Protein AF-A0A6A6K9H1-F1 (afdb_monomer_lite)

InterPro domains:
  IPR009637 Transmembrane protein GPR107/GPR108-like [PTHR21229] (1-229)
  IPR053937 GOST, seven transmembrane domain [PF06814] (37-229)

Secondary structure (DSSP, 8-state):
-PPP------GGGTT----------BTTBSS-TTTHHHHHHHHHHHHTHHHHHHHHHHHHTGGG--HHHHHHHHHHHHHHHHHHHHHHHHHHHHHHSS--HHHHHHHHHHHHHHHHHHHHHHHHHHTTBTTTBS--TTHHHHHHHHHHHHHHHHHHHHHHHHHSTTS---HHHHHHHHHHHHHHHHHHHHHHHHHHHHHHHHHHHTT-HHHHHHHHHHHHHHHHHHHHHHHTT-

Radius of gyration: 23.28 Å; chains: 1; bounding box: 59×44×71 Å

Organism: Hevea brasiliensis (NCBI:txid3981)

Structure (mmCIF, N/CA/C/O backbone):
data_AF-A0A6A6K9H1-F1
#
_entry.id   AF-A0A6A6K9H1-F1
#
loop_
_atom_site.group_PDB
_atom_site.id
_atom_site.type_symbol
_atom_site.label_atom_id
_atom_site.label_alt_id
_atom_site.label_comp_id
_atom_site.label_asym_id
_atom_site.label_entity_id
_atom_site.label_seq_id
_atom_site.pdbx_PDB_ins_code
_atom_site.Cartn_x
_atom_site.Cartn_y
_atom_site.Cartn_z
_atom_site.occupancy
_atom_site.B_iso_or_equiv
_atom_site.auth_seq_id
_atom_site.auth_comp_id
_atom_site.auth_asym_id
_atom_site.auth_atom_id
_atom_site.pdbx_PDB_model_num
ATOM 1 N N . MET A 1 1 ? 20.620 7.030 -13.655 1.00 52.44 1 MET A N 1
ATOM 2 C CA . MET A 1 1 ? 20.440 7.652 -14.977 1.00 52.44 1 MET A CA 1
ATOM 3 C C . MET A 1 1 ? 21.824 7.844 -15.543 1.00 52.44 1 MET A C 1
ATOM 5 O O . MET A 1 1 ? 22.671 8.362 -14.828 1.00 52.44 1 MET A O 1
ATOM 9 N N . TYR A 1 2 ? 22.070 7.326 -16.740 1.00 61.59 2 TYR A N 1
ATOM 10 C CA . TYR A 1 2 ? 23.285 7.635 -17.483 1.00 61.59 2 TYR A CA 1
ATOM 11 C C . TYR A 1 2 ? 22.935 8.828 -18.364 1.00 61.59 2 TYR A C 1
ATOM 13 O O . TYR A 1 2 ? 21.973 8.747 -19.123 1.00 61.59 2 TYR A O 1
ATOM 21 N N . ASN A 1 3 ? 23.650 9.937 -18.207 1.00 71.38 3 ASN A N 1
ATOM 22 C CA . ASN A 1 3 ? 23.475 11.091 -19.077 1.00 71.38 3 ASN A CA 1
ATOM 23 C C . ASN A 1 3 ? 24.472 10.946 -20.222 1.00 71.38 3 ASN A C 1
ATOM 25 O O . ASN A 1 3 ? 25.674 10.832 -19.985 1.00 71.38 3 ASN A O 1
ATOM 29 N N . LEU A 1 4 ? 23.961 10.903 -21.447 1.00 72.31 4 LEU A N 1
ATOM 30 C CA . LEU A 1 4 ? 24.773 10.875 -22.652 1.00 72.31 4 LEU A CA 1
ATOM 31 C C . LEU A 1 4 ? 24.813 12.296 -23.210 1.00 72.31 4 LEU A C 1
ATOM 33 O O . LEU A 1 4 ? 23.775 12.844 -23.573 1.00 72.31 4 LEU A O 1
ATOM 37 N N . TYR A 1 5 ? 26.002 12.886 -23.256 1.00 79.94 5 TYR A N 1
ATOM 38 C CA . TYR A 1 5 ? 26.218 14.187 -23.877 1.00 79.94 5 TYR A CA 1
ATOM 39 C C . TYR A 1 5 ? 26.947 13.976 -25.198 1.00 79.94 5 TYR A C 1
ATOM 41 O O . TYR A 1 5 ? 28.029 13.389 -25.220 1.00 79.94 5 TYR A O 1
ATOM 49 N N . PHE A 1 6 ? 26.355 14.454 -26.288 1.00 77.19 6 PHE A N 1
ATOM 50 C CA . PHE A 1 6 ? 27.033 14.555 -27.574 1.00 77.19 6 PHE A CA 1
ATOM 51 C C . PHE A 1 6 ? 27.651 15.944 -27.677 1.00 77.19 6 PHE A C 1
ATOM 53 O O . PHE A 1 6 ? 26.941 16.946 -27.648 1.00 77.19 6 PHE A O 1
ATOM 60 N N . ILE A 1 7 ? 28.977 15.997 -27.755 1.00 83.75 7 ILE A N 1
ATOM 61 C CA . ILE A 1 7 ? 29.738 17.237 -27.901 1.00 83.75 7 ILE A CA 1
ATOM 62 C C . ILE A 1 7 ? 30.469 17.141 -29.239 1.00 83.75 7 ILE A C 1
ATOM 64 O O . ILE A 1 7 ? 31.273 16.230 -29.430 1.00 83.75 7 ILE A O 1
ATOM 68 N N . HIS A 1 8 ? 30.174 18.054 -30.164 1.00 82.38 8 HIS A N 1
ATOM 69 C CA . HIS A 1 8 ? 30.880 18.189 -31.438 1.00 82.38 8 HIS A CA 1
ATOM 70 C C . HIS A 1 8 ? 31.471 19.596 -31.562 1.00 82.38 8 HIS A C 1
ATOM 72 O O . HIS A 1 8 ? 30.909 20.559 -31.047 1.00 82.38 8 HIS A O 1
ATOM 78 N N . CYS A 1 9 ? 32.610 19.704 -32.247 1.00 85.12 9 CYS A N 1
ATOM 79 C CA . CYS A 1 9 ? 33.316 20.974 -32.449 1.00 85.12 9 CYS A CA 1
ATOM 80 C C . CYS A 1 9 ? 33.200 21.514 -33.885 1.00 85.12 9 CYS A C 1
ATOM 82 O O . CYS A 1 9 ? 33.679 22.612 -34.150 1.00 85.12 9 CYS A O 1
ATOM 84 N N . ASP A 1 10 ? 32.605 20.757 -34.813 1.00 87.88 10 ASP A N 1
ATOM 85 C CA . ASP A 1 10 ? 32.462 21.159 -36.216 1.00 87.88 10 ASP A CA 1
ATOM 86 C C . ASP A 1 10 ? 31.123 21.893 -36.430 1.00 87.88 10 ASP A C 1
ATOM 88 O O . ASP A 1 10 ? 30.070 21.298 -36.162 1.00 87.88 10 ASP A O 1
ATOM 92 N N . PRO A 1 11 ? 31.135 23.162 -36.886 1.00 84.56 11 PRO A N 1
ATOM 93 C CA . PRO A 1 11 ? 29.919 23.923 -37.167 1.00 84.56 11 PRO A CA 1
ATOM 94 C C . PRO A 1 11 ? 29.116 23.368 -38.354 1.00 84.56 11 PRO A C 1
ATOM 96 O O . PRO A 1 11 ? 27.921 23.620 -38.440 1.00 84.56 11 PRO A O 1
ATOM 99 N N . ASN A 1 12 ? 29.714 22.562 -39.238 1.00 85.88 12 ASN A N 1
ATOM 100 C CA . ASN A 1 12 ? 28.993 21.945 -40.360 1.00 85.88 12 ASN A CA 1
ATOM 101 C C . ASN A 1 12 ? 28.057 20.800 -39.930 1.00 85.88 12 ASN A C 1
ATOM 103 O O . ASN A 1 12 ? 27.289 20.292 -40.744 1.00 85.88 12 ASN A O 1
ATOM 107 N N . LEU A 1 13 ? 28.132 20.373 -38.665 1.00 82.88 13 LEU A N 1
ATOM 108 C CA . LEU A 1 13 ? 27.307 19.308 -38.085 1.00 82.88 13 LEU A CA 1
ATOM 109 C C . LEU A 1 13 ? 26.090 19.853 -37.315 1.00 82.88 13 LEU A C 1
ATOM 111 O O . LEU A 1 13 ? 25.420 19.097 -36.607 1.00 82.88 13 LEU A O 1
ATOM 115 N N . GLU A 1 14 ? 25.797 21.151 -37.426 1.00 78.19 14 GLU A N 1
ATOM 116 C CA . GLU A 1 14 ? 24.621 21.761 -36.808 1.00 78.19 14 GLU A CA 1
ATOM 117 C C . GLU A 1 14 ? 23.332 21.125 -37.366 1.00 78.19 14 GLU A C 1
ATOM 119 O O . GLU A 1 14 ? 23.055 21.173 -38.563 1.00 78.19 14 GLU A O 1
ATOM 124 N N . GLY A 1 15 ? 22.556 20.473 -36.493 1.00 79.88 15 GLY A N 1
ATOM 125 C CA . GLY A 1 15 ? 21.341 19.741 -36.876 1.00 79.88 15 GLY A CA 1
ATOM 126 C C . GLY A 1 15 ? 21.546 18.265 -37.249 1.00 79.88 15 GLY A C 1
ATOM 127 O O . GLY A 1 15 ? 20.610 17.640 -37.748 1.00 79.88 15 GLY A O 1
ATOM 128 N N . LEU A 1 16 ? 22.727 17.682 -37.000 1.00 83.12 16 LEU A N 1
ATOM 129 C CA . LEU A 1 16 ? 22.970 16.252 -37.216 1.00 83.12 16 LEU A CA 1
ATOM 130 C C . LEU A 1 16 ? 22.047 15.383 -36.341 1.00 83.12 16 LEU A C 1
ATOM 132 O O . LEU A 1 16 ? 22.077 15.453 -35.111 1.00 83.12 16 LEU A O 1
ATOM 136 N N . ILE A 1 17 ? 21.280 14.501 -36.982 1.00 82.19 17 ILE A N 1
ATOM 137 C CA . ILE A 1 17 ? 20.464 13.488 -36.305 1.00 82.19 17 ILE A CA 1
ATOM 138 C C . ILE A 1 17 ? 21.311 12.225 -36.142 1.00 82.19 17 ILE A C 1
ATOM 140 O O . ILE A 1 17 ? 21.702 11.596 -37.123 1.00 82.19 17 ILE A O 1
ATOM 144 N N . ILE A 1 18 ? 21.601 11.857 -34.894 1.00 78.75 18 ILE A N 1
ATOM 145 C CA . ILE A 1 18 ? 22.330 10.631 -34.560 1.00 78.75 18 ILE A CA 1
ATOM 146 C C . ILE A 1 18 ? 21.322 9.600 -34.056 1.00 78.75 18 ILE A C 1
ATOM 148 O O . ILE A 1 18 ? 20.767 9.746 -32.968 1.00 78.75 18 ILE A O 1
ATOM 152 N N . GLU A 1 19 ? 21.124 8.532 -34.824 1.00 83.81 19 GLU A N 1
ATOM 153 C CA . GLU A 1 19 ? 20.350 7.369 -34.395 1.00 83.81 19 GLU A CA 1
ATOM 154 C C . GLU A 1 19 ? 21.293 6.245 -33.962 1.00 83.81 19 GLU A C 1
ATOM 156 O O . GLU A 1 19 ? 22.179 5.816 -34.702 1.00 83.81 19 GLU A O 1
ATOM 161 N N . GLY A 1 20 ? 21.121 5.755 -32.737 1.00 82.31 20 GLY A N 1
ATOM 162 C CA . GLY A 1 20 ? 21.953 4.687 -32.201 1.00 82.31 20 GLY A CA 1
ATOM 163 C C . GLY A 1 20 ? 21.406 4.119 -30.899 1.00 82.31 20 GLY A C 1
ATOM 164 O O . GLY A 1 20 ? 20.566 4.722 -30.234 1.00 82.31 20 GLY A O 1
ATOM 165 N N . LYS A 1 21 ? 21.895 2.935 -30.519 1.00 81.38 21 LYS A N 1
ATOM 166 C CA . LYS A 1 21 ? 21.522 2.256 -29.272 1.00 81.38 21 LYS A CA 1
ATOM 167 C C . LYS A 1 21 ? 22.713 2.228 -28.321 1.00 81.38 21 LYS A C 1
ATOM 169 O O . LYS A 1 21 ? 23.747 1.654 -28.648 1.00 81.38 21 LYS A O 1
ATOM 174 N N . THR A 1 22 ? 22.550 2.786 -27.124 1.00 78.69 22 THR A N 1
ATOM 175 C CA . THR A 1 22 ? 23.539 2.656 -26.043 1.00 78.69 22 THR A CA 1
ATOM 176 C C . THR A 1 22 ? 23.116 1.555 -25.072 1.00 78.69 22 THR A C 1
ATOM 178 O O . THR A 1 22 ? 21.938 1.421 -24.740 1.00 78.69 22 THR A O 1
ATOM 181 N N . ILE A 1 23 ? 24.068 0.721 -24.644 1.00 79.50 23 ILE A N 1
ATOM 182 C CA . ILE A 1 23 ? 23.838 -0.359 -23.676 1.00 79.50 23 ILE A CA 1
ATOM 183 C C . ILE A 1 23 ? 24.825 -0.167 -22.530 1.00 79.50 23 ILE A C 1
ATOM 185 O O . ILE A 1 23 ? 26.035 -0.177 -22.738 1.00 79.50 23 ILE A O 1
ATOM 189 N N . TRP A 1 24 ? 24.298 -0.012 -21.318 1.00 75.44 24 TRP A N 1
ATOM 190 C CA . TRP A 1 24 ? 25.084 0.212 -20.110 1.00 75.44 24 TRP A CA 1
ATOM 191 C C . TRP A 1 24 ? 25.029 -1.039 -19.239 1.00 75.44 24 TRP A C 1
ATOM 193 O O . TRP A 1 24 ? 23.944 -1.519 -18.910 1.00 75.44 24 TRP A O 1
ATOM 203 N N . LYS A 1 25 ? 26.193 -1.580 -18.874 1.00 81.25 25 LYS A N 1
ATOM 204 C CA . LYS A 1 25 ? 26.306 -2.767 -18.021 1.00 81.25 25 LYS A CA 1
ATOM 205 C C . LYS A 1 25 ? 27.283 -2.487 -16.888 1.00 81.25 25 LYS A C 1
ATOM 207 O O . LYS A 1 25 ? 28.433 -2.134 -17.133 1.00 81.25 25 LYS A O 1
ATOM 212 N N . ASN A 1 26 ? 26.820 -2.649 -15.655 1.00 80.44 26 ASN A N 1
ATOM 213 C CA . ASN A 1 26 ? 27.650 -2.556 -14.462 1.00 80.44 26 ASN A CA 1
ATOM 214 C C . ASN A 1 26 ? 28.336 -3.917 -14.201 1.00 80.44 26 ASN A C 1
ATOM 216 O O . ASN A 1 26 ? 27.824 -4.944 -14.658 1.00 80.44 26 ASN A O 1
ATOM 220 N N . PRO A 1 27 ? 29.436 -3.995 -13.423 1.00 82.38 27 PRO A N 1
ATOM 221 C CA . PRO A 1 27 ? 30.061 -5.280 -13.076 1.00 82.38 27 PRO A CA 1
ATOM 222 C C . PRO A 1 27 ? 29.101 -6.263 -12.389 1.00 82.38 27 PRO A C 1
ATOM 224 O O . PRO A 1 27 ? 29.252 -7.473 -12.502 1.00 82.38 27 PRO A O 1
ATOM 227 N N . THR A 1 28 ? 28.087 -5.736 -11.699 1.00 80.12 28 THR A N 1
ATOM 228 C CA . THR A 1 28 ? 27.051 -6.498 -10.989 1.00 80.12 28 THR A CA 1
ATOM 229 C C . THR A 1 28 ? 25.842 -6.886 -11.855 1.00 80.12 28 THR A C 1
ATOM 231 O O . THR A 1 28 ? 24.943 -7.552 -11.346 1.00 80.12 28 THR A O 1
ATOM 234 N N . GLY A 1 29 ? 25.794 -6.464 -13.126 1.00 84.44 29 GLY A N 1
ATOM 235 C CA . GLY A 1 29 ? 24.693 -6.718 -14.066 1.00 84.44 29 GLY A CA 1
ATOM 236 C C . GLY A 1 29 ? 24.144 -5.451 -14.733 1.00 84.44 29 GLY A C 1
ATOM 237 O O . GLY A 1 29 ? 24.777 -4.395 -14.716 1.00 84.44 29 GLY A O 1
ATOM 238 N N . TYR A 1 30 ? 22.974 -5.551 -15.365 1.00 83.38 30 TYR A N 1
ATOM 239 C CA . TYR A 1 30 ? 22.354 -4.450 -16.119 1.00 83.38 30 TYR A CA 1
ATOM 240 C C . TYR A 1 30 ? 21.557 -3.465 -15.244 1.00 83.38 30 TYR A C 1
ATOM 242 O O . TYR A 1 30 ? 21.053 -2.459 -15.748 1.00 83.38 30 TYR A O 1
ATOM 250 N N . LEU A 1 31 ? 21.434 -3.723 -13.936 1.00 81.75 31 LEU A N 1
ATOM 251 C CA . LEU A 1 31 ? 20.652 -2.872 -13.045 1.00 81.75 31 LEU A CA 1
ATOM 252 C C . LEU A 1 31 ? 21.353 -1.524 -12.783 1.00 81.75 31 LEU A C 1
ATOM 254 O O . LEU A 1 31 ? 22.529 -1.508 -12.405 1.00 81.75 31 LEU A O 1
ATOM 258 N N . PRO A 1 32 ? 20.650 -0.379 -12.903 1.00 79.00 32 PRO A N 1
ATOM 259 C CA . PRO A 1 32 ? 21.223 0.919 -12.567 1.00 79.00 32 PRO A CA 1
ATOM 260 C C . PRO A 1 32 ? 21.695 0.968 -11.109 1.00 79.00 32 PRO A C 1
ATOM 262 O O . PRO A 1 32 ? 20.997 0.495 -10.212 1.00 79.00 32 PRO A O 1
ATOM 265 N N . GLY A 1 33 ? 22.819 1.641 -10.842 1.00 75.00 33 GLY A N 1
ATOM 266 C CA . GLY A 1 33 ? 23.397 1.729 -9.491 1.00 75.00 33 GLY A CA 1
ATOM 267 C C . GLY A 1 33 ? 22.435 2.249 -8.409 1.00 75.00 33 GLY A C 1
ATOM 268 O O . GLY A 1 33 ? 22.505 1.807 -7.268 1.00 75.00 33 GLY A O 1
ATOM 269 N N . ARG A 1 34 ? 21.465 3.107 -8.769 1.00 76.69 34 ARG A N 1
ATOM 270 C CA . ARG A 1 34 ? 20.416 3.592 -7.845 1.00 76.69 34 ARG A CA 1
ATOM 271 C C . ARG A 1 34 ? 19.437 2.492 -7.409 1.00 76.69 34 ARG A C 1
ATOM 273 O O . ARG A 1 34 ? 18.870 2.582 -6.330 1.00 76.69 34 ARG A O 1
ATOM 280 N N . MET A 1 35 ? 19.219 1.477 -8.244 1.00 79.38 35 MET A N 1
ATOM 281 C CA . MET A 1 35 ? 18.279 0.372 -8.002 1.00 79.38 35 MET A CA 1
ATOM 282 C C . MET A 1 35 ? 18.970 -0.886 -7.453 1.00 79.38 35 MET A C 1
ATOM 284 O O . MET A 1 35 ? 18.317 -1.732 -6.852 1.00 79.38 35 MET A O 1
ATOM 288 N N . ALA A 1 36 ? 20.296 -0.992 -7.590 1.00 81.12 36 ALA A N 1
ATOM 289 C CA . ALA A 1 36 ? 21.102 -2.064 -7.002 1.00 81.12 36 ALA A CA 1
ATOM 290 C C . ALA A 1 36 ? 20.850 -2.319 -5.496 1.00 81.12 36 ALA A C 1
ATOM 292 O O . ALA A 1 36 ? 20.691 -3.486 -5.124 1.00 81.12 36 ALA A O 1
ATOM 293 N N . PRO A 1 37 ? 20.769 -1.300 -4.611 1.00 83.75 37 PRO A N 1
ATOM 294 C CA . PRO A 1 37 ? 20.479 -1.545 -3.198 1.00 83.75 37 PRO A CA 1
ATOM 295 C C . PRO A 1 37 ? 19.033 -2.005 -2.953 1.00 83.75 37 PRO A C 1
ATOM 297 O O . PRO A 1 37 ? 18.805 -2.797 -2.037 1.00 83.75 37 PRO A O 1
ATOM 300 N N . LEU A 1 38 ? 18.073 -1.582 -3.788 1.00 82.56 38 LEU A N 1
ATOM 301 C CA . LEU A 1 38 ? 16.662 -1.965 -3.652 1.00 82.56 38 LEU A CA 1
ATOM 302 C C . LEU A 1 38 ? 16.483 -3.478 -3.813 1.00 82.56 38 LEU A C 1
ATOM 304 O O . LEU A 1 38 ? 15.767 -4.090 -3.030 1.00 82.56 38 LEU A O 1
ATOM 308 N N . MET A 1 39 ? 17.185 -4.110 -4.757 1.00 83.19 39 MET A N 1
ATOM 309 C CA . MET A 1 39 ? 17.087 -5.560 -4.964 1.00 83.19 39 MET A CA 1
ATOM 310 C C . MET A 1 39 ? 17.440 -6.360 -3.695 1.00 83.19 39 MET A C 1
ATOM 312 O O . MET A 1 39 ? 16.728 -7.295 -3.329 1.00 83.19 39 MET A O 1
ATOM 316 N N . LYS A 1 40 ? 18.515 -5.970 -2.990 1.00 83.94 40 LYS A N 1
ATOM 317 C CA . LYS A 1 40 ? 18.922 -6.606 -1.723 1.00 83.94 40 LYS A CA 1
ATOM 318 C C . LYS A 1 40 ? 17.915 -6.338 -0.605 1.00 83.94 40 LYS A C 1
ATOM 320 O O . LYS A 1 40 ? 17.640 -7.230 0.194 1.00 83.94 40 LYS A O 1
ATOM 325 N N . PHE A 1 41 ? 17.360 -5.129 -0.568 1.00 84.62 41 PHE A N 1
ATOM 326 C CA . PHE A 1 41 ? 16.329 -4.744 0.389 1.00 84.62 41 PHE A CA 1
ATOM 327 C C . PHE A 1 41 ? 15.056 -5.588 0.231 1.00 84.62 41 PHE A C 1
ATOM 329 O O . PHE A 1 41 ? 14.600 -6.174 1.210 1.00 84.62 41 PHE A O 1
ATOM 336 N N . TYR A 1 42 ? 14.533 -5.727 -0.993 1.00 84.44 42 TYR A N 1
ATOM 337 C CA . TYR A 1 42 ? 13.343 -6.539 -1.280 1.00 84.44 42 TYR A CA 1
ATOM 338 C C . TYR A 1 42 ? 13.542 -8.015 -0.922 1.00 84.44 42 TYR A C 1
ATOM 340 O O . TYR A 1 42 ? 12.667 -8.629 -0.311 1.00 84.44 42 TYR A O 1
ATOM 348 N N . LEU A 1 43 ? 14.721 -8.569 -1.219 1.00 83.00 43 LEU A N 1
ATOM 349 C CA . LEU A 1 43 ? 15.066 -9.939 -0.841 1.00 83.00 43 LEU A CA 1
ATOM 350 C C . LEU A 1 43 ? 15.038 -10.130 0.682 1.00 83.00 43 LEU A C 1
ATOM 352 O O . LEU A 1 43 ? 14.383 -11.047 1.180 1.00 83.00 43 LEU A O 1
ATOM 356 N N . PHE A 1 44 ? 15.715 -9.244 1.417 1.00 82.50 44 PHE A N 1
ATOM 357 C CA . PHE A 1 44 ? 15.799 -9.302 2.875 1.00 82.50 44 PHE A CA 1
ATOM 358 C C . PHE A 1 44 ? 14.430 -9.126 3.546 1.00 82.50 44 PHE A C 1
ATOM 360 O O . PHE A 1 44 ? 14.087 -9.872 4.466 1.00 82.50 44 PHE A O 1
ATOM 367 N N . MET A 1 45 ? 13.625 -8.187 3.042 1.00 77.81 45 MET A N 1
ATOM 368 C CA . MET A 1 45 ? 12.258 -7.962 3.509 1.00 77.81 45 MET A CA 1
ATOM 369 C C . MET A 1 45 ? 11.337 -9.154 3.233 1.00 77.81 45 MET A C 1
ATOM 371 O O . MET A 1 45 ? 10.481 -9.448 4.065 1.00 77.81 45 MET A O 1
ATOM 375 N N . SER A 1 46 ? 11.520 -9.866 2.114 1.00 76.00 46 SER A N 1
ATOM 376 C CA . SER A 1 46 ? 10.700 -11.045 1.806 1.00 76.00 46 SER A CA 1
ATOM 377 C C . SER A 1 46 ? 11.050 -12.272 2.656 1.00 76.00 46 SER A C 1
ATOM 379 O O . SER A 1 46 ? 10.157 -13.051 2.979 1.00 76.00 46 SER A O 1
ATOM 381 N N . LEU A 1 47 ? 12.325 -12.457 3.032 1.00 69.94 47 LEU A N 1
ATOM 382 C CA . LEU A 1 47 ? 12.786 -13.731 3.588 1.00 69.94 47 LEU A CA 1
ATOM 383 C C . LEU A 1 47 ? 12.592 -13.893 5.100 1.00 69.94 47 LEU A C 1
ATOM 385 O O . LEU A 1 47 ? 12.313 -15.013 5.517 1.00 69.94 47 LEU A O 1
ATOM 389 N N . VAL A 1 48 ? 12.790 -12.870 5.948 1.00 61.69 48 VAL A N 1
ATOM 390 C CA . VAL A 1 48 ? 13.027 -13.190 7.379 1.00 61.69 48 VAL A CA 1
ATOM 391 C C . VAL A 1 48 ? 12.379 -12.280 8.419 1.00 61.69 48 VAL A C 1
ATOM 393 O O . VAL A 1 48 ? 11.861 -12.807 9.396 1.00 61.69 48 VAL A O 1
ATOM 396 N N . LEU A 1 49 ? 12.358 -10.952 8.307 1.00 59.19 49 LEU A N 1
ATOM 397 C CA . LEU A 1 49 ? 12.093 -10.174 9.531 1.00 59.19 49 LEU A CA 1
ATOM 398 C C . LEU A 1 49 ? 10.615 -10.017 9.906 1.00 59.19 49 LEU A C 1
ATOM 400 O O . LEU A 1 49 ? 10.271 -10.173 11.076 1.00 59.19 49 LEU A O 1
ATOM 404 N N . LEU A 1 50 ? 9.733 -9.730 8.947 1.00 60.78 50 LEU A N 1
ATOM 405 C CA . LEU A 1 50 ? 8.328 -9.444 9.262 1.00 60.78 50 LEU A CA 1
ATOM 406 C C . LEU A 1 50 ? 7.485 -10.719 9.371 1.00 60.78 50 LEU A C 1
ATOM 408 O O . LEU A 1 50 ? 6.722 -10.878 10.320 1.00 60.78 50 LEU A O 1
ATOM 412 N N . GLY A 1 51 ? 7.648 -11.636 8.412 1.00 65.81 51 GLY A N 1
ATOM 413 C CA . GLY A 1 51 ? 6.888 -12.882 8.338 1.00 65.81 51 GLY A CA 1
ATOM 414 C C . GLY A 1 51 ? 7.172 -13.815 9.503 1.00 65.81 51 GLY A C 1
ATOM 415 O O . GLY A 1 51 ? 6.238 -14.282 10.140 1.00 65.81 51 GLY A O 1
ATOM 416 N N . PHE A 1 52 ? 8.447 -14.038 9.833 1.00 69.00 52 PHE A N 1
ATOM 417 C CA . PHE A 1 52 ? 8.830 -14.933 10.926 1.00 69.00 52 PHE A CA 1
ATOM 418 C C . PHE A 1 52 ? 8.427 -14.370 12.292 1.00 69.00 52 PHE A C 1
ATOM 420 O O . PHE A 1 52 ? 7.808 -15.072 13.089 1.00 69.00 52 PHE A O 1
ATOM 427 N N . PHE A 1 53 ? 8.701 -13.085 12.550 1.00 70.06 53 PHE A N 1
ATOM 428 C CA . PHE A 1 53 ? 8.287 -12.428 13.793 1.00 70.06 53 PHE A CA 1
ATOM 429 C C . PHE A 1 53 ? 6.761 -12.445 13.960 1.00 70.06 53 PHE A C 1
ATOM 431 O O . PHE A 1 53 ? 6.253 -12.798 15.027 1.00 70.06 53 PHE A O 1
ATOM 438 N N . TRP A 1 54 ? 6.021 -12.127 12.892 1.00 68.50 54 TRP A N 1
ATOM 439 C CA . TRP A 1 54 ? 4.562 -12.155 12.916 1.00 68.50 54 TRP A CA 1
ATOM 440 C C . TRP A 1 54 ? 4.010 -13.571 13.046 1.00 68.50 54 TRP A C 1
ATOM 442 O O . TRP A 1 54 ? 3.076 -13.786 13.808 1.00 68.50 54 TRP A O 1
ATOM 452 N N . PHE A 1 55 ? 4.598 -14.551 12.364 1.00 70.56 55 PHE A N 1
ATOM 453 C CA . PHE A 1 55 ? 4.205 -15.954 12.456 1.00 70.56 55 PHE A CA 1
ATOM 454 C C . PHE A 1 55 ? 4.422 -16.506 13.869 1.00 70.56 55 PHE A C 1
ATOM 456 O O . PHE A 1 55 ? 3.540 -17.179 14.397 1.00 70.56 55 PHE A O 1
ATOM 463 N N . CYS A 1 56 ? 5.530 -16.151 14.528 1.00 69.75 56 CYS A N 1
ATOM 464 C CA . CYS A 1 56 ? 5.786 -16.477 15.932 1.00 69.75 56 CYS A CA 1
ATOM 465 C C . CYS A 1 56 ? 4.732 -15.869 16.870 1.00 69.75 56 CYS A C 1
ATOM 467 O O . CYS A 1 56 ? 4.201 -16.563 17.738 1.00 69.75 56 CYS A O 1
ATOM 469 N N . GLN A 1 57 ? 4.384 -14.592 16.680 1.00 66.88 57 GLN A N 1
ATOM 470 C CA . GLN A 1 57 ? 3.342 -13.928 17.469 1.00 66.88 57 GLN A CA 1
ATOM 471 C C . GLN A 1 57 ? 1.950 -14.500 17.190 1.00 66.88 57 GLN A C 1
ATOM 473 O O . GLN A 1 57 ? 1.198 -14.739 18.130 1.00 66.88 57 GLN A O 1
ATOM 478 N N . TYR A 1 58 ? 1.629 -14.769 15.922 1.00 67.75 58 TYR A N 1
ATOM 479 C CA . TYR A 1 58 ? 0.385 -15.408 15.514 1.00 67.75 58 TYR A CA 1
ATOM 480 C C . TYR A 1 58 ? 0.278 -16.754 16.220 1.00 67.75 58 TYR A C 1
ATOM 482 O O . TYR A 1 58 ? -0.631 -16.905 17.028 1.00 67.75 58 TYR A O 1
ATOM 490 N N . SER A 1 59 ? 1.276 -17.639 16.036 1.00 66.38 59 SER A N 1
ATOM 491 C CA . SER A 1 59 ? 1.435 -18.962 16.677 1.00 66.38 59 SER A CA 1
ATOM 492 C C . SER A 1 59 ? 1.178 -18.934 18.189 1.00 66.38 59 SER A C 1
ATOM 494 O O . SER A 1 59 ? 0.392 -19.726 18.710 1.00 66.38 59 SER A O 1
ATOM 496 N N . ARG A 1 60 ? 1.757 -17.954 18.893 1.00 67.62 60 ARG A N 1
ATOM 497 C CA . ARG A 1 60 ? 1.643 -17.817 20.352 1.00 67.62 60 ARG A CA 1
ATOM 498 C C . ARG A 1 60 ? 0.230 -17.475 20.845 1.00 67.62 60 ARG A C 1
ATOM 500 O O . ARG A 1 60 ? -0.109 -17.846 21.966 1.00 67.62 60 ARG A O 1
ATOM 507 N N . PHE A 1 61 ? -0.590 -16.808 20.031 1.00 64.62 61 PHE A N 1
ATOM 508 C CA . PHE A 1 61 ? -1.935 -16.346 20.401 1.00 64.62 61 PHE A CA 1
ATOM 509 C C . PHE A 1 61 ? -3.073 -16.999 19.584 1.00 64.62 61 PHE A C 1
ATOM 511 O O . PHE A 1 61 ? -4.195 -16.495 19.616 1.00 64.62 61 PHE A O 1
ATOM 518 N N . TRP A 1 62 ? -2.847 -18.150 18.919 1.00 59.09 62 TRP A N 1
ATOM 519 C CA . TRP A 1 62 ? -3.853 -18.837 18.065 1.00 59.09 62 TRP A CA 1
ATOM 520 C C . TRP A 1 62 ? -5.207 -19.109 18.734 1.00 59.09 62 TRP A C 1
ATOM 522 O O . TRP A 1 62 ? -6.221 -19.217 18.048 1.00 59.09 62 TRP A O 1
ATOM 532 N N . ARG A 1 63 ? -5.244 -19.242 20.064 1.00 52.97 63 ARG A N 1
ATOM 533 C CA . ARG A 1 63 ? -6.474 -19.552 20.811 1.00 52.97 63 ARG A CA 1
ATOM 534 C C . ARG A 1 63 ? -7.354 -18.338 21.120 1.00 52.97 63 ARG A C 1
ATOM 536 O O . ARG A 1 63 ? -8.524 -18.528 21.425 1.00 52.97 63 ARG A O 1
ATOM 543 N N . GLU A 1 64 ? -6.835 -17.118 20.990 1.00 58.12 64 GLU A N 1
ATOM 544 C CA . GLU A 1 64 ? -7.560 -15.865 21.269 1.00 58.12 64 GLU A CA 1
ATOM 545 C C . GLU A 1 64 ? -7.586 -14.937 20.043 1.00 58.12 64 GLU A C 1
ATOM 547 O O . GLU A 1 64 ? -7.596 -13.709 20.163 1.00 58.12 64 GLU A O 1
ATOM 552 N N . VAL A 1 65 ? -7.575 -15.521 18.839 1.00 58.78 65 VAL A N 1
ATOM 553 C CA . VAL A 1 65 ? -7.480 -14.768 17.583 1.00 58.78 65 VAL A CA 1
ATOM 554 C C . VAL A 1 65 ? -8.746 -13.951 17.363 1.00 58.78 65 VAL A C 1
ATOM 556 O O . VAL A 1 65 ? -9.765 -14.414 16.850 1.00 58.78 65 VAL A O 1
ATOM 559 N N . LEU A 1 66 ? -8.656 -12.679 17.737 1.00 66.00 66 LEU A N 1
ATOM 560 C CA . LEU A 1 66 ? -9.608 -11.659 17.336 1.00 66.00 66 LEU A CA 1
ATOM 561 C C . LEU A 1 66 ? -9.612 -11.586 15.797 1.00 66.00 66 LEU A C 1
ATOM 563 O O . LEU A 1 66 ? -8.535 -11.598 15.195 1.00 66.00 66 LEU A O 1
ATOM 567 N N . PRO A 1 67 ? -10.775 -11.411 15.138 1.00 68.56 67 PRO A N 1
ATOM 568 C CA . PRO A 1 67 ? -10.870 -11.262 13.678 1.00 68.56 67 PRO A CA 1
ATOM 569 C C . PRO A 1 67 ? -9.897 -10.221 13.095 1.00 68.56 67 PRO A C 1
ATOM 571 O O . PRO A 1 67 ? -9.441 -10.337 11.961 1.00 68.56 67 PRO A O 1
ATOM 574 N N . LEU A 1 68 ? -9.532 -9.229 13.910 1.00 71.06 68 LEU A N 1
ATOM 575 C CA . LEU A 1 68 ? -8.557 -8.187 13.610 1.00 71.06 68 LEU A CA 1
ATOM 576 C C . LEU A 1 68 ? -7.134 -8.723 13.361 1.00 71.06 68 LEU A C 1
ATOM 578 O O . LEU A 1 68 ? -6.453 -8.227 12.468 1.00 71.06 68 LEU A O 1
ATOM 582 N N . GLN A 1 69 ? -6.687 -9.745 14.097 1.00 75.19 69 GLN A N 1
ATOM 583 C CA . GLN A 1 69 ? -5.366 -10.350 13.891 1.00 75.19 69 GLN A CA 1
ATOM 584 C C . GLN A 1 69 ? -5.281 -11.057 12.533 1.00 75.19 69 GLN A C 1
ATOM 586 O O . GLN A 1 69 ? -4.277 -10.904 11.844 1.00 75.19 69 GLN A O 1
ATOM 591 N N . ASN A 1 70 ? -6.349 -11.735 12.095 1.00 77.62 70 ASN A N 1
ATOM 592 C CA . ASN A 1 70 ? -6.403 -12.356 10.765 1.00 77.62 70 ASN A CA 1
ATOM 593 C C . ASN A 1 70 ? -6.287 -11.319 9.639 1.00 77.62 70 ASN A C 1
ATOM 595 O O . ASN A 1 70 ? -5.583 -11.551 8.657 1.00 77.62 70 ASN A O 1
ATOM 599 N N . CYS A 1 71 ? -6.924 -10.154 9.793 1.00 80.50 71 CYS A N 1
ATOM 600 C CA . CYS A 1 71 ? -6.789 -9.054 8.839 1.00 80.50 71 CYS A CA 1
ATOM 601 C C . CYS A 1 71 ? -5.342 -8.545 8.743 1.00 80.50 71 CYS A C 1
ATOM 603 O O . CYS A 1 71 ? -4.860 -8.283 7.644 1.00 80.50 71 CYS A O 1
ATOM 605 N N . ILE A 1 72 ? -4.631 -8.433 9.869 1.00 81.50 72 ILE A N 1
ATOM 606 C CA . ILE A 1 72 ? -3.230 -7.988 9.861 1.00 81.50 72 ILE A CA 1
ATOM 607 C C . ILE A 1 72 ? -2.320 -9.062 9.246 1.00 81.50 72 ILE A C 1
ATOM 609 O O . ILE A 1 72 ? -1.474 -8.733 8.415 1.00 81.50 72 ILE A O 1
ATOM 613 N N . THR A 1 73 ? -2.536 -10.342 9.569 1.00 82.25 73 THR A N 1
ATOM 614 C CA . THR A 1 73 ? -1.812 -11.461 8.941 1.00 82.25 73 THR A CA 1
ATOM 615 C C . THR A 1 73 ? -1.974 -11.450 7.419 1.00 82.25 73 THR A C 1
ATOM 617 O O . THR A 1 73 ? -0.991 -11.637 6.706 1.00 82.25 73 THR A O 1
ATOM 620 N N . LEU A 1 74 ? -3.178 -11.163 6.911 1.00 84.12 74 LEU A N 1
ATOM 621 C CA . LEU A 1 74 ? -3.433 -11.028 5.474 1.00 84.12 74 LEU A CA 1
ATOM 622 C C . LEU A 1 74 ? -2.605 -9.896 4.843 1.00 84.12 74 LEU A C 1
ATOM 624 O O . LEU A 1 74 ? -1.986 -10.104 3.803 1.00 84.12 74 LEU A O 1
ATOM 628 N N . VAL A 1 75 ? -2.557 -8.713 5.467 1.00 86.88 75 VAL A N 1
ATOM 629 C CA . VAL A 1 75 ? -1.769 -7.571 4.959 1.00 86.88 75 VAL A CA 1
ATOM 630 C C . VAL A 1 75 ? -0.276 -7.895 4.925 1.00 86.88 75 VAL A C 1
ATOM 632 O O . VAL A 1 75 ? 0.406 -7.543 3.965 1.00 86.88 75 VAL A O 1
ATOM 635 N N . ILE A 1 76 ? 0.230 -8.593 5.943 1.00 85.75 76 ILE A N 1
ATOM 636 C CA . ILE A 1 76 ? 1.637 -9.004 6.006 1.00 85.75 76 ILE A CA 1
ATOM 637 C C . ILE A 1 76 ? 1.946 -10.046 4.932 1.00 85.75 76 ILE A C 1
ATOM 639 O O . ILE A 1 76 ? 2.958 -9.920 4.250 1.00 85.75 76 ILE A O 1
ATOM 643 N N . ALA A 1 77 ? 1.065 -11.028 4.723 1.00 83.88 77 ALA A N 1
ATOM 644 C CA . ALA A 1 77 ? 1.216 -12.012 3.654 1.00 83.88 77 ALA A CA 1
ATOM 645 C C . ALA A 1 77 ? 1.238 -11.355 2.264 1.00 83.88 77 ALA A C 1
ATOM 647 O O . ALA A 1 77 ? 2.126 -11.649 1.464 1.00 83.88 77 ALA A O 1
ATOM 648 N N . LEU A 1 78 ? 0.321 -10.416 2.005 1.00 86.50 78 LEU A N 1
ATOM 649 C CA . LEU A 1 78 ? 0.309 -9.627 0.769 1.00 86.50 78 LEU A CA 1
ATOM 650 C C . LEU A 1 78 ? 1.595 -8.803 0.605 1.00 86.50 78 LEU A C 1
A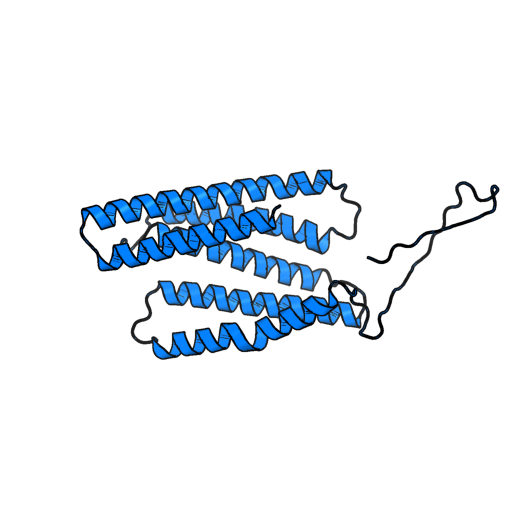TOM 652 O O . LEU A 1 78 ? 2.140 -8.743 -0.492 1.00 86.50 78 LEU A O 1
ATOM 656 N N . GLY A 1 79 ? 2.115 -8.222 1.691 1.00 86.94 79 GLY A N 1
ATOM 657 C CA . GLY A 1 79 ? 3.391 -7.501 1.688 1.00 86.94 79 GLY A CA 1
ATOM 658 C C . GLY A 1 79 ? 4.592 -8.383 1.380 1.00 86.94 79 GLY A C 1
ATOM 659 O O . GLY A 1 79 ? 5.422 -8.003 0.564 1.00 86.94 79 GLY A O 1
ATOM 660 N N . MET A 1 80 ? 4.677 -9.577 1.966 1.00 84.69 80 MET A N 1
ATOM 661 C CA . MET A 1 80 ? 5.749 -10.520 1.632 1.00 84.69 80 MET A CA 1
ATOM 662 C C . MET A 1 80 ? 5.700 -10.905 0.153 1.00 84.69 80 MET A C 1
ATOM 664 O O . MET A 1 80 ? 6.727 -10.882 -0.519 1.00 84.69 80 MET A O 1
ATOM 668 N N . PHE A 1 81 ? 4.502 -11.187 -0.361 1.00 85.25 81 PHE A N 1
ATOM 669 C CA . PHE A 1 81 ? 4.311 -11.570 -1.754 1.00 85.25 81 PHE A CA 1
ATOM 670 C C . PHE A 1 81 ? 4.701 -10.454 -2.734 1.00 85.25 81 PHE A C 1
ATOM 672 O O . PHE A 1 81 ? 5.420 -10.702 -3.701 1.00 85.25 81 PHE A O 1
ATOM 679 N N . GLU A 1 82 ? 4.297 -9.214 -2.457 1.00 89.06 82 GLU A N 1
ATOM 680 C CA . GLU A 1 82 ? 4.707 -8.041 -3.233 1.00 89.06 82 GLU A CA 1
ATOM 681 C C . GLU A 1 82 ? 6.237 -7.873 -3.245 1.00 89.06 82 GLU A C 1
ATOM 683 O O . GLU A 1 82 ? 6.831 -7.679 -4.306 1.00 89.06 82 GLU A O 1
ATOM 688 N N . MET A 1 83 ? 6.897 -8.000 -2.086 1.00 87.75 83 MET A N 1
ATOM 689 C CA . MET A 1 83 ? 8.358 -7.872 -1.978 1.00 87.75 83 MET A CA 1
ATOM 690 C C . MET A 1 83 ? 9.079 -8.948 -2.801 1.00 87.75 83 MET A C 1
ATOM 692 O O . MET A 1 83 ? 10.088 -8.664 -3.450 1.00 87.75 83 MET A O 1
ATOM 696 N N . THR A 1 84 ? 8.542 -10.171 -2.833 1.00 87.19 84 THR A N 1
ATOM 697 C CA . THR A 1 84 ? 9.052 -11.251 -3.685 1.00 87.19 84 THR A CA 1
ATOM 698 C C . THR A 1 84 ? 8.875 -10.939 -5.175 1.00 87.19 84 THR A C 1
ATOM 700 O O . THR A 1 84 ? 9.798 -11.168 -5.957 1.00 87.19 84 THR A O 1
ATOM 703 N N . LEU A 1 85 ? 7.729 -10.387 -5.589 1.00 88.12 85 LEU A N 1
ATOM 704 C CA . LEU A 1 85 ? 7.503 -9.991 -6.984 1.00 88.12 85 LEU A CA 1
ATOM 705 C C . LEU A 1 85 ? 8.456 -8.878 -7.428 1.00 88.12 85 LEU A C 1
ATOM 707 O O . LEU A 1 85 ? 9.033 -8.973 -8.511 1.00 88.12 85 LEU A O 1
ATOM 711 N N . TRP A 1 86 ? 8.683 -7.874 -6.578 1.00 88.56 86 TRP A N 1
ATOM 712 C CA . TRP A 1 86 ? 9.681 -6.835 -6.831 1.00 88.56 86 TRP A CA 1
ATOM 713 C C . TRP A 1 86 ? 11.089 -7.409 -6.949 1.00 88.56 86 TRP A C 1
ATOM 715 O O . TRP A 1 86 ? 11.818 -7.050 -7.871 1.00 88.56 86 TRP A O 1
ATOM 725 N N . TYR A 1 87 ? 11.468 -8.341 -6.071 1.00 88.38 87 TYR A N 1
ATOM 726 C CA . TYR A 1 87 ? 12.748 -9.033 -6.187 1.00 88.38 87 TYR A CA 1
ATOM 727 C C . TYR A 1 87 ? 12.895 -9.740 -7.542 1.00 88.38 87 TYR A C 1
ATOM 729 O O . TYR A 1 87 ? 13.924 -9.575 -8.194 1.00 88.38 87 TYR A O 1
ATOM 737 N N . PHE A 1 88 ? 11.872 -10.467 -8.004 1.00 87.06 88 PHE A N 1
ATOM 738 C CA . PHE A 1 88 ? 11.909 -11.121 -9.315 1.00 87.06 88 PHE A CA 1
ATOM 739 C C . PHE A 1 88 ? 11.951 -10.130 -10.487 1.00 87.06 88 PHE A C 1
ATOM 741 O O . PHE A 1 88 ? 12.652 -10.398 -11.465 1.00 87.06 88 PHE A O 1
ATOM 748 N N . ASP A 1 89 ? 11.257 -8.989 -10.396 1.00 88.12 89 ASP A N 1
ATOM 749 C CA . ASP A 1 89 ? 11.337 -7.911 -11.396 1.00 88.12 89 ASP A CA 1
ATOM 750 C C . ASP A 1 89 ? 12.775 -7.383 -11.502 1.00 88.12 89 ASP A C 1
ATOM 752 O O . ASP A 1 89 ? 13.357 -7.361 -12.589 1.00 88.12 89 ASP A O 1
ATOM 756 N N . TYR A 1 90 ? 13.390 -7.049 -10.362 1.00 86.12 90 TYR A N 1
ATOM 757 C CA . TYR A 1 90 ? 14.756 -6.527 -10.313 1.00 86.12 90 TYR A CA 1
ATOM 758 C C . TYR A 1 90 ? 15.811 -7.567 -10.698 1.00 86.12 90 TYR A C 1
ATOM 760 O O . TYR A 1 90 ? 16.738 -7.230 -11.430 1.00 86.12 90 TYR A O 1
ATOM 768 N N . ALA A 1 91 ? 15.677 -8.820 -10.262 1.00 86.94 91 ALA A N 1
ATOM 769 C CA . ALA A 1 91 ? 16.599 -9.892 -10.632 1.00 86.94 91 ALA A CA 1
ATOM 770 C C . ALA A 1 91 ? 16.539 -10.168 -12.143 1.00 86.94 91 ALA A C 1
ATOM 772 O O . ALA A 1 91 ? 17.565 -10.158 -12.822 1.00 86.94 91 ALA A O 1
ATOM 773 N N . GLY A 1 92 ? 15.330 -10.296 -12.702 1.00 86.00 92 GLY A N 1
ATOM 774 C CA . GLY A 1 92 ? 15.144 -10.487 -14.140 1.00 86.00 92 GLY A CA 1
ATOM 775 C C . GLY A 1 92 ? 15.655 -9.306 -14.971 1.00 86.00 92 GLY A C 1
ATOM 776 O O . GLY A 1 92 ? 16.240 -9.510 -16.041 1.00 86.00 92 GLY A O 1
ATOM 777 N N . PHE A 1 93 ? 15.475 -8.078 -14.477 1.00 85.50 93 PHE A N 1
ATOM 778 C CA . PHE A 1 93 ? 16.007 -6.877 -15.118 1.00 85.50 93 PHE A CA 1
ATOM 779 C C . PHE A 1 93 ? 17.540 -6.808 -15.028 1.00 85.50 93 PHE A C 1
ATOM 781 O O . PHE A 1 93 ? 18.185 -6.420 -16.001 1.00 85.50 93 PHE A O 1
ATOM 788 N N . ASN A 1 94 ? 18.141 -7.247 -13.918 1.00 86.56 94 ASN A N 1
ATOM 789 C CA . ASN A 1 94 ? 19.594 -7.291 -13.759 1.00 86.56 94 ASN A CA 1
ATOM 790 C C . ASN A 1 94 ? 20.270 -8.285 -14.716 1.00 86.56 94 ASN A C 1
ATOM 792 O O . ASN A 1 94 ? 21.375 -8.003 -15.182 1.00 86.56 94 ASN A O 1
ATOM 796 N N . ASP A 1 95 ? 19.608 -9.401 -15.031 1.00 85.38 95 ASP A N 1
ATOM 797 C CA . ASP A 1 95 ? 20.151 -10.444 -15.910 1.00 85.38 95 ASP A CA 1
ATOM 798 C C . ASP A 1 95 ? 19.990 -10.109 -17.395 1.00 85.38 95 ASP A C 1
ATOM 800 O O . ASP A 1 95 ? 20.919 -10.275 -18.186 1.00 85.38 95 ASP A O 1
ATOM 804 N N . THR A 1 96 ? 18.806 -9.631 -17.787 1.00 81.75 96 THR A N 1
ATOM 805 C CA . THR A 1 96 ? 18.457 -9.438 -19.206 1.00 81.75 96 THR A CA 1
ATOM 806 C C . THR A 1 96 ? 18.632 -8.004 -19.697 1.00 81.75 96 THR A C 1
ATOM 808 O O . THR A 1 96 ? 18.662 -7.775 -20.904 1.00 81.75 96 THR A O 1
ATOM 811 N N . GLY A 1 97 ? 18.716 -7.029 -18.786 1.00 75.00 97 GLY A N 1
ATOM 812 C CA . GLY A 1 97 ? 18.745 -5.604 -19.120 1.00 75.00 97 GLY A CA 1
ATOM 813 C C . GLY A 1 97 ? 17.452 -5.074 -19.744 1.00 75.00 97 GLY A C 1
ATOM 814 O O . GLY A 1 97 ? 17.428 -3.943 -20.224 1.00 75.00 97 GLY A O 1
ATOM 815 N N . ILE A 1 98 ? 16.373 -5.866 -19.738 1.00 77.81 98 ILE A N 1
ATOM 816 C CA . ILE A 1 98 ? 15.058 -5.501 -20.275 1.00 77.81 98 ILE A CA 1
ATOM 817 C C . ILE A 1 98 ? 14.027 -5.626 -19.156 1.00 77.81 98 ILE A C 1
ATOM 819 O O . ILE A 1 98 ? 13.928 -6.662 -18.496 1.00 77.81 98 ILE A O 1
ATOM 823 N N . ARG A 1 99 ? 13.229 -4.575 -18.949 1.00 73.62 99 ARG A N 1
ATOM 824 C CA . ARG A 1 99 ? 12.153 -4.601 -17.957 1.00 73.62 99 ARG A CA 1
ATOM 825 C C . ARG A 1 99 ? 10.951 -5.352 -18.524 1.00 73.62 99 ARG A C 1
ATOM 827 O O . ARG A 1 99 ? 10.324 -4.911 -19.484 1.00 73.62 99 ARG A O 1
ATOM 834 N N . LYS A 1 100 ? 10.651 -6.524 -17.962 1.00 79.12 100 LYS A N 1
ATOM 835 C CA . LYS A 1 100 ? 9.535 -7.366 -18.413 1.00 79.12 100 LYS A CA 1
ATOM 836 C C . LYS A 1 100 ? 8.216 -6.778 -17.917 1.00 79.12 100 LYS A C 1
ATOM 838 O O . LYS A 1 100 ? 7.833 -7.018 -16.777 1.00 79.12 100 LYS A O 1
ATOM 843 N N . THR A 1 101 ? 7.474 -6.122 -18.810 1.00 79.81 101 THR A N 1
ATOM 844 C CA . THR A 1 101 ? 6.181 -5.474 -18.518 1.00 79.81 101 THR A CA 1
ATOM 845 C C . THR A 1 101 ? 5.241 -6.343 -17.684 1.00 79.81 101 THR A C 1
ATOM 847 O O . THR A 1 101 ? 4.628 -5.862 -16.741 1.00 79.81 101 THR A O 1
ATOM 850 N N . ARG A 1 102 ? 5.159 -7.646 -17.983 1.00 82.75 102 ARG A N 1
ATOM 851 C CA . ARG A 1 102 ? 4.271 -8.571 -17.269 1.00 82.75 102 ARG A CA 1
ATOM 852 C C . ARG A 1 102 ? 4.588 -8.661 -15.774 1.00 82.75 102 ARG A C 1
ATOM 854 O O . ARG A 1 102 ? 3.668 -8.600 -14.973 1.00 82.75 102 ARG A O 1
ATOM 861 N N . ILE A 1 103 ? 5.860 -8.821 -15.404 1.00 84.25 103 ILE A N 1
ATOM 862 C CA . ILE A 1 103 ? 6.260 -9.003 -13.998 1.00 84.25 103 ILE A CA 1
ATOM 863 C C . ILE A 1 103 ? 6.059 -7.695 -13.235 1.00 84.25 103 ILE A C 1
ATOM 865 O O . ILE A 1 103 ? 5.492 -7.713 -12.147 1.00 84.25 103 ILE A O 1
ATOM 869 N N . THR A 1 104 ? 6.419 -6.568 -13.852 1.00 85.75 104 THR A N 1
ATOM 870 C CA . THR A 1 104 ? 6.215 -5.239 -13.273 1.00 85.75 104 THR A CA 1
ATOM 871 C C . THR A 1 104 ? 4.732 -4.949 -13.021 1.00 85.75 104 THR A C 1
ATOM 873 O O . THR A 1 104 ? 4.393 -4.469 -11.946 1.00 85.75 104 THR A O 1
ATOM 876 N N . VAL A 1 105 ? 3.839 -5.287 -13.963 1.00 87.94 105 VAL A N 1
ATOM 877 C CA . VAL A 1 105 ? 2.383 -5.127 -13.780 1.00 87.94 105 VAL A CA 1
ATOM 878 C C . VAL A 1 105 ? 1.891 -5.958 -12.599 1.00 87.94 105 VAL A C 1
ATOM 880 O O . VAL A 1 105 ? 1.214 -5.424 -11.732 1.00 87.94 105 VAL A O 1
ATOM 883 N N . TRP A 1 106 ? 2.283 -7.232 -12.499 1.00 88.00 106 TRP A N 1
ATOM 884 C CA . TRP A 1 106 ? 1.905 -8.060 -11.349 1.00 88.00 106 TRP A CA 1
ATOM 885 C C . TRP A 1 106 ? 2.434 -7.497 -10.023 1.00 88.00 106 TRP A C 1
ATOM 887 O O . TRP A 1 106 ? 1.676 -7.423 -9.058 1.00 88.00 106 TRP A O 1
ATOM 897 N N . ALA A 1 107 ? 3.703 -7.081 -9.966 1.00 88.69 107 ALA A N 1
ATOM 898 C CA . ALA A 1 107 ? 4.293 -6.485 -8.766 1.00 88.69 107 ALA A CA 1
ATOM 899 C C . ALA A 1 107 ? 3.508 -5.243 -8.311 1.00 88.69 107 ALA A C 1
ATOM 901 O O . ALA A 1 107 ? 3.151 -5.127 -7.139 1.00 88.69 107 ALA A O 1
ATOM 902 N N . VAL A 1 108 ? 3.162 -4.372 -9.261 1.00 88.75 108 VAL A N 1
ATOM 903 C CA . VAL A 1 108 ? 2.340 -3.180 -9.036 1.00 88.75 108 VAL A CA 1
ATOM 904 C C . VAL A 1 108 ? 0.935 -3.533 -8.547 1.00 88.75 108 VAL A C 1
ATOM 906 O O . VAL A 1 108 ? 0.507 -3.012 -7.519 1.00 88.75 108 VAL A O 1
ATOM 909 N N . THR A 1 109 ? 0.227 -4.438 -9.227 1.00 89.12 109 THR A N 1
ATOM 910 C CA . THR A 1 109 ? -1.145 -4.820 -8.861 1.00 89.12 109 THR A CA 1
ATOM 911 C C . THR A 1 109 ? -1.202 -5.408 -7.449 1.00 89.12 109 THR A C 1
ATOM 913 O O . THR A 1 109 ? -2.084 -5.069 -6.665 1.00 89.12 109 THR A O 1
ATOM 916 N N . PHE A 1 110 ? -0.249 -6.258 -7.056 1.00 88.62 110 PHE A N 1
ATOM 917 C CA . PHE A 1 110 ? -0.2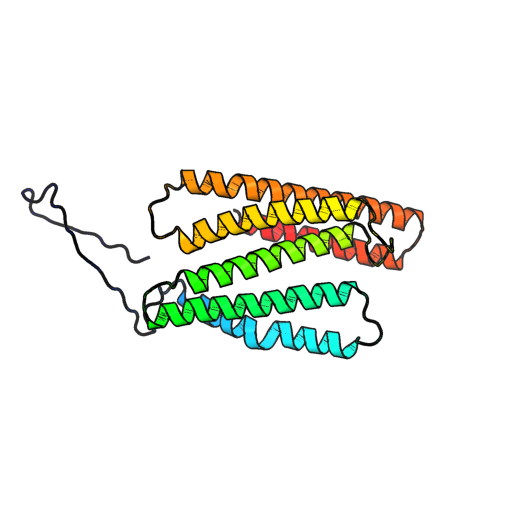27 -6.783 -5.686 1.00 88.62 110 PHE A CA 1
ATOM 918 C C . PHE A 1 110 ? 0.094 -5.705 -4.640 1.00 88.62 110 PHE A C 1
ATOM 920 O O . PHE A 1 110 ? -0.495 -5.720 -3.552 1.00 88.62 110 PHE A O 1
ATOM 927 N N . GLY A 1 111 ? 0.948 -4.734 -4.975 1.00 89.12 111 GLY A N 1
ATOM 928 C CA . GLY A 1 111 ? 1.205 -3.566 -4.131 1.00 89.12 111 GLY A CA 1
ATOM 929 C C . GLY A 1 111 ? -0.037 -2.697 -3.922 1.00 89.12 111 GLY A C 1
ATOM 930 O O . GLY A 1 111 ? -0.370 -2.351 -2.779 1.00 89.12 111 GLY A O 1
ATOM 931 N N . THR A 1 112 ? -0.793 -2.425 -4.989 1.00 90.44 112 THR A N 1
ATOM 932 C CA . THR A 1 112 ? -2.034 -1.634 -4.922 1.00 90.44 112 THR A CA 1
ATOM 933 C C . THR A 1 112 ? -3.151 -2.379 -4.185 1.00 90.44 112 THR A C 1
ATOM 935 O O . THR A 1 112 ? -3.861 -1.774 -3.371 1.00 90.44 112 THR A O 1
ATOM 938 N N . ILE A 1 113 ? -3.261 -3.706 -4.360 1.00 90.19 113 ILE A N 1
ATOM 939 C CA . ILE A 1 113 ? -4.159 -4.563 -3.566 1.00 90.19 113 ILE A CA 1
ATOM 940 C C . ILE A 1 113 ? -3.813 -4.437 -2.082 1.00 90.19 113 ILE A C 1
ATOM 942 O O . ILE A 1 113 ? -4.692 -4.133 -1.272 1.00 90.19 113 ILE A O 1
ATOM 946 N N . LYS A 1 114 ? -2.541 -4.626 -1.702 1.00 90.69 114 LYS A N 1
ATOM 947 C CA . LYS A 1 114 ? -2.103 -4.512 -0.303 1.00 90.69 114 LYS A CA 1
ATOM 948 C C . LYS A 1 114 ? -2.468 -3.154 0.286 1.00 90.69 114 LYS A C 1
ATOM 950 O O . LYS A 1 114 ? -3.014 -3.092 1.388 1.00 90.69 114 LYS A O 1
ATOM 955 N N . GLN A 1 115 ? -2.145 -2.068 -0.417 1.00 89.81 115 GLN A N 1
ATOM 956 C CA . GLN A 1 115 ? -2.407 -0.709 0.056 1.00 89.81 115 GLN A CA 1
ATOM 957 C C . GLN A 1 115 ? -3.909 -0.469 0.263 1.00 89.81 115 GLN A C 1
ATOM 959 O O . GLN A 1 115 ? -4.312 0.068 1.298 1.00 89.81 115 GLN A O 1
ATOM 964 N N . THR A 1 116 ? -4.740 -0.929 -0.675 1.00 89.88 116 THR A N 1
ATOM 965 C CA . THR A 1 116 ? -6.203 -0.846 -0.583 1.00 89.88 116 THR A CA 1
ATOM 966 C C . THR A 1 116 ? -6.729 -1.641 0.609 1.00 89.88 116 THR A C 1
ATOM 968 O O . THR A 1 116 ? -7.458 -1.103 1.444 1.00 89.88 116 THR A O 1
ATOM 971 N N . VAL A 1 117 ? -6.325 -2.909 0.740 1.00 89.12 117 VAL A N 1
ATOM 972 C CA . VAL A 1 117 ? -6.749 -3.795 1.834 1.00 89.12 117 VAL A CA 1
ATOM 973 C C . VAL A 1 117 ? -6.361 -3.205 3.191 1.00 89.12 117 VAL A C 1
ATOM 975 O O . VAL A 1 117 ? -7.196 -3.155 4.095 1.00 89.12 117 VAL A O 1
ATOM 978 N N . ALA A 1 118 ? -5.141 -2.680 3.331 1.00 89.81 118 ALA A N 1
ATOM 979 C CA . ALA A 1 118 ? -4.683 -2.043 4.564 1.00 89.81 118 ALA A CA 1
ATOM 980 C C . ALA A 1 118 ? -5.555 -0.836 4.957 1.00 89.81 118 ALA A C 1
ATOM 982 O O . ALA A 1 118 ? -6.007 -0.746 6.100 1.00 89.81 118 ALA A O 1
ATOM 983 N N . ARG A 1 119 ? -5.855 0.062 4.009 1.00 89.25 119 ARG A N 1
ATOM 984 C CA . ARG A 1 119 ? -6.706 1.245 4.242 1.00 89.25 119 ARG A CA 1
ATOM 985 C C . ARG A 1 119 ? -8.133 0.861 4.622 1.00 89.25 119 ARG A C 1
ATOM 987 O O . ARG A 1 119 ? -8.693 1.431 5.558 1.00 89.25 119 ARG A O 1
ATOM 994 N N . LEU A 1 120 ? -8.703 -0.141 3.952 1.00 88.75 120 LEU A N 1
ATOM 995 C CA . LEU A 1 120 ? -10.032 -0.660 4.279 1.00 88.75 120 LEU A CA 1
ATOM 996 C C . LEU A 1 120 ? -10.071 -1.270 5.681 1.00 88.75 120 LEU A C 1
ATOM 998 O O . LEU A 1 120 ? -11.014 -1.011 6.428 1.00 88.75 120 LEU A O 1
ATOM 1002 N N . ILE A 1 121 ? -9.043 -2.027 6.075 1.00 87.50 121 ILE A N 1
ATOM 1003 C CA . ILE A 1 121 ? -8.936 -2.580 7.430 1.00 87.50 121 ILE A CA 1
ATOM 1004 C C . ILE A 1 121 ? -8.856 -1.455 8.463 1.00 87.50 121 ILE A C 1
ATOM 1006 O O . ILE A 1 121 ? -9.639 -1.460 9.411 1.00 87.50 121 ILE A O 1
ATOM 1010 N N . ILE A 1 122 ? -7.982 -0.462 8.272 1.00 88.25 122 ILE A N 1
ATOM 1011 C CA . ILE A 1 122 ? -7.850 0.687 9.186 1.00 88.25 122 ILE A CA 1
ATOM 1012 C C . ILE A 1 122 ? -9.195 1.412 9.345 1.00 88.25 122 ILE A C 1
ATOM 1014 O O . ILE A 1 122 ? -9.603 1.741 10.466 1.00 88.25 122 ILE A O 1
ATOM 1018 N N . LEU A 1 123 ? -9.916 1.612 8.241 1.00 88.12 123 LEU A N 1
ATOM 1019 C CA . LEU A 1 123 ? -11.229 2.246 8.235 1.00 88.12 123 LEU A CA 1
ATOM 1020 C C . LEU A 1 123 ? -12.269 1.410 8.997 1.00 88.12 123 LEU A C 1
ATOM 1022 O O . LEU A 1 123 ? -12.966 1.936 9.867 1.00 88.12 123 LEU A O 1
ATOM 1026 N N . MET A 1 124 ? -12.346 0.104 8.724 1.00 84.12 124 MET A N 1
ATOM 1027 C CA . MET A 1 124 ? -13.253 -0.820 9.417 1.00 84.12 124 MET A CA 1
ATOM 1028 C C . MET A 1 124 ? -12.977 -0.868 10.926 1.00 84.12 124 MET A C 1
ATOM 1030 O O . MET A 1 124 ? -13.914 -0.823 11.728 1.00 84.12 124 MET A O 1
ATOM 1034 N N . VAL A 1 125 ? -11.703 -0.898 11.324 1.00 83.56 125 VAL A N 1
ATOM 1035 C CA . VAL A 1 125 ? -11.286 -0.866 12.734 1.00 83.56 125 VAL A CA 1
ATOM 1036 C C . VAL A 1 125 ? -11.671 0.461 13.389 1.00 83.56 125 VAL A C 1
ATOM 1038 O O . VAL A 1 125 ? -12.245 0.462 14.475 1.00 83.56 125 VAL A O 1
ATOM 1041 N N . SER A 1 126 ? -11.466 1.588 12.705 1.00 83.69 126 SER A N 1
ATOM 1042 C CA . SER A 1 126 ? -11.847 2.924 13.194 1.00 83.69 126 SER A CA 1
ATOM 1043 C C . SER A 1 126 ? -13.363 3.084 13.369 1.00 83.69 126 SER A C 1
ATOM 1045 O O . SER A 1 126 ? -13.831 3.762 14.289 1.00 83.69 126 SER A O 1
ATOM 1047 N N . MET A 1 127 ? -14.154 2.408 12.531 1.00 81.88 127 MET A N 1
ATOM 1048 C CA . MET A 1 127 ? -15.612 2.304 12.670 1.00 81.88 127 MET A CA 1
ATOM 1049 C C . MET A 1 127 ? -16.059 1.378 13.819 1.00 81.88 127 MET A C 1
ATOM 1051 O O . MET A 1 127 ? -17.247 1.352 14.156 1.00 81.88 127 MET A O 1
ATOM 1055 N N . GLY A 1 128 ? -15.136 0.633 14.434 1.00 75.06 128 GLY A N 1
ATOM 1056 C CA . GLY A 1 128 ? -15.402 -0.275 15.548 1.00 75.06 128 GLY A CA 1
ATOM 1057 C C . GLY A 1 128 ? -15.852 -1.680 15.136 1.00 75.06 128 GLY A C 1
ATOM 1058 O O . GLY A 1 128 ? -16.494 -2.363 15.945 1.00 75.06 128 GLY A O 1
ATOM 1059 N N . TYR A 1 129 ? -15.552 -2.116 13.905 1.00 72.56 129 TYR A N 1
ATOM 1060 C CA . TYR A 1 129 ? -15.817 -3.486 13.451 1.00 72.56 129 TYR A CA 1
ATOM 1061 C C . TYR A 1 129 ? -15.103 -4.509 14.347 1.00 72.56 129 TYR A C 1
ATOM 1063 O O . TYR A 1 129 ? -13.947 -4.317 14.724 1.00 72.56 129 TYR A O 1
ATOM 1071 N N . GLY A 1 130 ? -15.807 -5.569 14.749 1.00 64.88 130 GLY A N 1
ATOM 1072 C CA . GLY A 1 130 ? -15.274 -6.636 15.607 1.00 64.88 130 GLY A CA 1
ATOM 1073 C C . GLY A 1 130 ? -15.154 -6.295 17.103 1.00 64.88 130 GLY A C 1
ATOM 1074 O O . GLY A 1 130 ? -15.203 -7.206 17.920 1.00 64.88 130 GLY A O 1
ATOM 1075 N N . VAL A 1 131 ? -15.058 -5.013 17.494 1.00 59.00 131 VAL A N 1
ATOM 1076 C CA . VAL A 1 131 ? -14.883 -4.593 18.909 1.00 59.00 131 VAL A CA 1
ATOM 1077 C C . VAL A 1 131 ? -16.132 -3.934 19.516 1.00 59.00 131 VAL A C 1
ATOM 1079 O O . VAL A 1 131 ? -16.388 -4.073 20.718 1.00 59.00 131 VAL A O 1
ATOM 1082 N N . VAL A 1 132 ? -16.898 -3.186 18.710 1.00 55.62 132 VAL A N 1
ATOM 1083 C CA . VAL A 1 132 ? -18.062 -2.390 19.158 1.00 55.62 132 VAL A CA 1
ATOM 1084 C C . VAL A 1 132 ? -19.335 -2.726 18.375 1.00 55.62 132 VAL A C 1
ATOM 1086 O O . VAL A 1 132 ? -20.430 -2.604 18.925 1.00 55.62 132 VAL A O 1
ATOM 1089 N N . ARG A 1 133 ? -19.222 -3.158 17.112 1.00 56.94 133 ARG A N 1
ATOM 1090 C CA . ARG A 1 133 ? -20.360 -3.609 16.296 1.00 56.94 133 ARG A CA 1
ATOM 1091 C C . ARG A 1 133 ? -20.056 -4.952 15.619 1.00 56.94 133 ARG A C 1
ATOM 1093 O O . ARG A 1 133 ? -19.024 -5.044 14.953 1.00 56.94 133 ARG A O 1
ATOM 1100 N N . PRO A 1 134 ? -20.947 -5.957 15.735 1.00 55.16 134 PRO A N 1
ATOM 1101 C CA . PRO A 1 134 ? -20.760 -7.256 15.088 1.00 55.16 134 PRO A CA 1
ATOM 1102 C C . PRO A 1 134 ? -20.937 -7.195 13.560 1.00 55.16 134 PRO A C 1
ATOM 1104 O O . PRO A 1 134 ? -20.368 -8.017 12.855 1.00 55.16 134 PRO A O 1
ATOM 1107 N N . THR A 1 135 ? -21.657 -6.199 13.023 1.00 58.78 135 THR A N 1
ATOM 1108 C CA . THR A 1 135 ? -21.880 -6.027 11.574 1.00 58.78 135 THR A CA 1
ATOM 1109 C C . THR A 1 135 ? -21.949 -4.547 11.179 1.00 58.78 135 THR A C 1
ATOM 1111 O O . THR A 1 135 ? -22.587 -3.750 11.872 1.00 58.78 135 THR A O 1
ATOM 1114 N N . LEU A 1 136 ? -21.343 -4.170 10.045 1.00 60.25 136 LEU A N 1
ATOM 1115 C CA . LEU A 1 136 ? -21.384 -2.796 9.505 1.00 60.25 136 LEU A CA 1
ATOM 1116 C C . LEU A 1 136 ? -22.663 -2.460 8.700 1.00 60.25 136 LEU A C 1
ATOM 1118 O O . LEU A 1 136 ? -22.877 -1.294 8.364 1.00 60.25 136 LEU A O 1
ATOM 1122 N N . GLY A 1 137 ? -23.553 -3.426 8.439 1.00 71.75 137 GLY A N 1
ATOM 1123 C CA . GLY A 1 137 ? -24.819 -3.201 7.721 1.00 71.75 137 GLY A CA 1
ATOM 1124 C C . GLY A 1 137 ? -24.619 -2.528 6.354 1.00 71.75 137 GLY A C 1
ATOM 1125 O O . GLY A 1 137 ? -23.663 -2.825 5.642 1.00 71.75 137 GLY A O 1
ATOM 1126 N N . GLY A 1 138 ? -25.482 -1.569 5.997 1.00 70.19 138 GLY A N 1
ATOM 1127 C CA . GLY A 1 138 ? -25.386 -0.826 4.730 1.00 70.19 138 GLY A CA 1
ATOM 1128 C C . GLY A 1 138 ? -24.103 0.003 4.555 1.00 70.19 138 GLY A C 1
ATOM 1129 O O . GLY A 1 138 ? -23.775 0.388 3.433 1.00 70.19 138 GLY A O 1
ATOM 1130 N N . LEU A 1 139 ? -23.337 0.246 5.626 1.00 75.69 139 LEU A N 1
ATOM 1131 C CA . L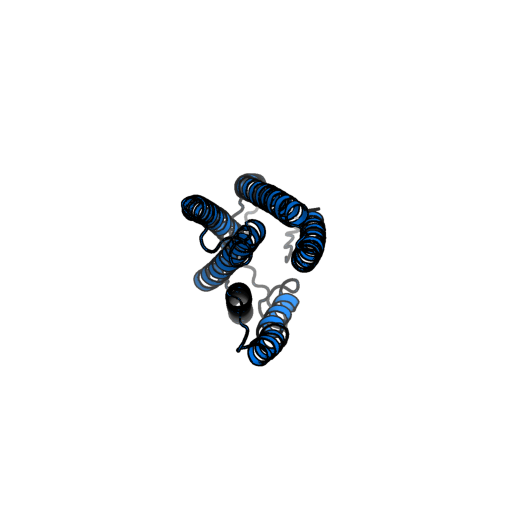EU A 1 139 ? -22.065 0.971 5.553 1.00 75.69 139 LEU A CA 1
ATOM 1132 C C . LEU A 1 139 ? -20.970 0.145 4.861 1.00 75.69 139 LEU A C 1
ATOM 1134 O O . LEU A 1 139 ? -20.102 0.726 4.217 1.00 75.69 139 LEU A O 1
ATOM 1138 N N . THR A 1 140 ? -21.045 -1.191 4.922 1.00 78.62 140 THR A N 1
ATOM 1139 C CA . THR A 1 140 ? -20.085 -2.089 4.259 1.00 78.62 140 THR A CA 1
ATOM 1140 C C . THR A 1 140 ? -20.088 -1.887 2.744 1.00 78.62 140 THR A C 1
ATOM 1142 O O . THR A 1 140 ? -19.026 -1.829 2.136 1.00 78.62 140 THR A O 1
ATOM 1145 N N . SER A 1 141 ? -21.266 -1.692 2.135 1.00 82.00 141 SER A N 1
ATOM 1146 C CA . SER A 1 141 ? -21.387 -1.450 0.687 1.00 82.00 141 SER A CA 1
ATOM 1147 C C . SER A 1 141 ? -20.668 -0.171 0.246 1.00 82.00 141 SER A C 1
ATOM 1149 O O . SER A 1 141 ? -19.944 -0.176 -0.745 1.00 82.00 141 SER A O 1
ATOM 1151 N N . LYS A 1 142 ? -20.789 0.907 1.034 1.00 85.00 142 LYS A N 1
ATOM 1152 C CA . LYS A 1 142 ? -20.113 2.186 0.778 1.00 85.00 142 LYS A CA 1
ATOM 1153 C C . LYS A 1 142 ? -18.597 2.055 0.901 1.00 85.00 142 LYS A C 1
ATOM 1155 O O . LYS A 1 142 ? -17.874 2.616 0.089 1.00 85.00 142 LYS A O 1
ATOM 1160 N N . VAL A 1 143 ? -18.130 1.303 1.899 1.00 86.19 143 VAL A N 1
ATOM 1161 C CA . VAL A 1 143 ? -16.701 1.041 2.123 1.00 86.19 143 VAL A CA 1
ATOM 1162 C C . VAL A 1 143 ? -16.108 0.208 0.984 1.00 86.19 143 VAL A C 1
ATOM 1164 O O . VAL A 1 143 ? -15.033 0.540 0.496 1.00 86.19 143 VAL A O 1
ATOM 1167 N N . ILE A 1 144 ? -16.820 -0.823 0.518 1.00 86.38 144 ILE A N 1
ATOM 1168 C CA . ILE A 1 144 ? -16.388 -1.649 -0.619 1.00 86.38 144 ILE A CA 1
ATOM 1169 C C . ILE A 1 144 ? -16.345 -0.822 -1.906 1.00 86.38 144 ILE A C 1
ATOM 1171 O O . ILE A 1 144 ? -15.347 -0.876 -2.617 1.00 86.38 144 ILE A O 1
ATOM 1175 N N . LEU A 1 145 ? -17.386 -0.028 -2.186 1.00 88.44 145 LEU A N 1
ATOM 1176 C CA . LEU A 1 145 ? -17.424 0.838 -3.367 1.00 88.44 145 LEU A CA 1
ATOM 1177 C C . LEU A 1 145 ? -16.247 1.821 -3.370 1.00 88.44 145 LEU A C 1
ATOM 1179 O O . LEU A 1 145 ? -15.541 1.934 -4.368 1.00 88.44 145 LEU A O 1
ATOM 1183 N N . LEU A 1 146 ? -16.003 2.475 -2.231 1.00 87.44 146 LEU A N 1
ATOM 1184 C CA . LEU A 1 146 ? -14.890 3.405 -2.066 1.00 87.44 146 LEU A CA 1
ATOM 1185 C C . LEU A 1 146 ? -13.531 2.705 -2.245 1.00 87.44 146 LEU A C 1
ATOM 1187 O O . LEU A 1 146 ? -12.643 3.227 -2.919 1.00 87.44 146 LEU A O 1
ATOM 1191 N N . GLY A 1 147 ? -13.384 1.504 -1.680 1.00 87.88 147 GLY A N 1
ATOM 1192 C CA . GLY A 1 147 ? -12.203 0.661 -1.862 1.00 87.88 147 GLY A CA 1
ATOM 1193 C C . GLY A 1 147 ? -11.955 0.297 -3.322 1.00 87.88 147 GLY A C 1
ATOM 1194 O O . GLY A 1 147 ? -10.827 0.406 -3.784 1.00 87.88 147 GLY A O 1
ATOM 1195 N N . GLY A 1 148 ? -13.006 -0.063 -4.062 1.00 88.81 148 GLY A N 1
ATOM 1196 C CA . GLY A 1 148 ? -12.920 -0.37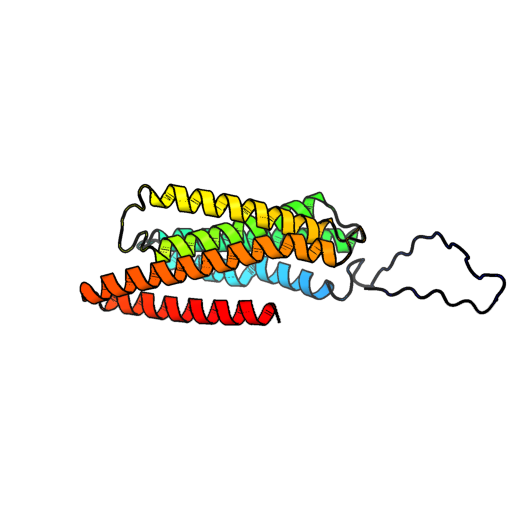0 -5.490 1.00 88.81 148 GLY A CA 1
ATOM 1197 C C . GLY A 1 148 ? -12.505 0.838 -6.330 1.00 88.81 148 GLY A C 1
ATOM 1198 O O . GLY A 1 148 ? -11.626 0.717 -7.180 1.00 88.81 148 GLY A O 1
ATOM 1199 N N . THR A 1 149 ? -13.075 2.018 -6.058 1.00 88.69 149 THR A N 1
ATOM 1200 C CA . THR A 1 149 ? -12.682 3.253 -6.762 1.00 88.69 149 THR A CA 1
ATOM 1201 C C . THR A 1 149 ? -11.238 3.650 -6.476 1.00 88.69 149 THR A C 1
ATOM 1203 O O . THR A 1 149 ? -10.530 4.074 -7.384 1.00 88.69 149 THR A O 1
ATOM 1206 N N . PHE A 1 150 ? -10.789 3.474 -5.231 1.00 89.25 150 PHE A N 1
ATOM 1207 C CA . PHE A 1 150 ? -9.409 3.742 -4.844 1.00 89.25 150 PHE A CA 1
ATOM 1208 C C . PHE A 1 150 ? -8.440 2.775 -5.519 1.00 89.25 150 PHE A C 1
ATOM 1210 O O . PHE A 1 150 ? -7.477 3.214 -6.135 1.00 89.25 150 PHE A O 1
ATOM 1217 N N . PHE A 1 151 ? -8.747 1.478 -5.472 1.00 89.44 151 PHE A N 1
ATOM 1218 C CA . PHE A 1 151 ? -7.945 0.443 -6.111 1.00 89.44 151 PHE A CA 1
ATOM 1219 C C . PHE A 1 151 ? -7.733 0.722 -7.600 1.00 89.44 151 PHE A C 1
ATOM 1221 O O . PHE A 1 151 ? -6.592 0.750 -8.048 1.00 89.44 151 PHE A O 1
ATOM 1228 N N . MET A 1 152 ? -8.809 1.007 -8.343 1.00 88.69 152 MET A N 1
ATOM 1229 C CA . MET A 1 152 ? -8.698 1.316 -9.771 1.00 88.69 152 MET A CA 1
ATOM 1230 C C . MET A 1 152 ? -7.853 2.567 -10.032 1.00 88.69 152 MET A C 1
ATOM 1232 O O . MET A 1 152 ? -7.002 2.556 -10.916 1.00 88.69 152 MET A O 1
ATOM 1236 N N . ALA A 1 153 ? -8.062 3.644 -9.268 1.00 87.25 153 ALA A N 1
ATOM 1237 C CA . ALA A 1 153 ? -7.308 4.882 -9.455 1.00 87.25 153 ALA A CA 1
ATOM 1238 C C . ALA A 1 153 ? -5.808 4.693 -9.157 1.00 87.25 153 ALA A C 1
ATOM 1240 O O . ALA A 1 153 ? -4.964 5.150 -9.928 1.00 87.25 153 ALA A O 1
ATOM 1241 N N . SER A 1 154 ? -5.477 3.985 -8.075 1.00 86.25 154 SER A N 1
ATOM 1242 C CA . SER A 1 154 ? -4.094 3.688 -7.694 1.00 86.25 154 SER A CA 1
ATOM 1243 C C . SER A 1 154 ? -3.414 2.711 -8.650 1.00 86.25 154 SER A C 1
ATOM 1245 O O . SER A 1 154 ? -2.251 2.913 -8.980 1.00 86.25 154 SER A O 1
ATOM 1247 N N . GLU A 1 155 ? -4.115 1.681 -9.133 1.00 88.12 155 GLU A N 1
ATOM 1248 C CA . GLU A 1 155 ? -3.566 0.739 -10.115 1.00 88.12 155 GLU A CA 1
ATOM 1249 C C . GLU A 1 155 ? -3.209 1.448 -11.426 1.00 88.12 155 GLU A C 1
ATOM 1251 O O . GLU A 1 155 ? -2.106 1.269 -11.940 1.00 88.12 155 GLU A O 1
ATOM 1256 N N . VAL A 1 156 ? -4.098 2.308 -11.935 1.00 85.88 156 VAL A N 1
ATOM 1257 C CA . VAL A 1 156 ? -3.826 3.095 -13.146 1.00 85.88 156 VAL A CA 1
ATOM 1258 C C . VAL A 1 156 ? -2.605 3.994 -12.952 1.00 85.88 156 VAL A C 1
ATOM 1260 O O . VAL A 1 156 ? -1.741 4.032 -13.828 1.00 85.88 156 VAL A O 1
ATOM 1263 N N . LEU A 1 157 ? -2.502 4.684 -11.812 1.00 84.12 157 LEU A N 1
ATOM 1264 C CA . LEU A 1 157 ? -1.359 5.546 -11.513 1.00 84.12 157 LEU A CA 1
ATOM 1265 C C . LEU A 1 157 ? -0.043 4.756 -11.491 1.00 84.12 157 LEU A C 1
ATOM 1267 O O . LEU A 1 157 ? 0.899 5.111 -12.196 1.00 84.12 157 LEU A O 1
ATOM 1271 N N . GLU A 1 158 ? 0.010 3.668 -10.729 1.00 82.94 158 GLU A N 1
ATOM 1272 C CA . GLU A 1 158 ? 1.228 2.874 -10.547 1.00 82.94 158 GLU A CA 1
ATOM 1273 C C . GLU A 1 158 ? 1.667 2.167 -11.839 1.00 82.94 158 GLU A C 1
ATOM 1275 O O . GLU A 1 158 ? 2.863 2.063 -12.122 1.00 82.94 158 GLU A O 1
ATOM 1280 N N . ILE A 1 159 ? 0.722 1.716 -12.675 1.00 83.44 159 ILE A N 1
ATOM 1281 C CA . ILE A 1 159 ? 1.044 1.167 -13.999 1.00 83.44 159 ILE A CA 1
ATOM 1282 C C . ILE A 1 159 ? 1.641 2.263 -14.887 1.00 83.44 159 ILE A C 1
ATOM 1284 O O . ILE A 1 159 ? 2.663 2.032 -15.537 1.00 83.44 159 ILE A O 1
ATOM 1288 N N . VAL A 1 160 ? 1.047 3.459 -14.909 1.00 80.31 160 VAL A N 1
ATOM 1289 C CA . VAL A 1 160 ? 1.569 4.587 -15.696 1.00 80.31 160 VAL A CA 1
ATOM 1290 C C . VAL A 1 160 ? 2.969 4.984 -15.224 1.00 80.31 160 VAL A C 1
ATOM 1292 O O . VAL A 1 160 ? 3.839 5.215 -16.060 1.00 80.31 160 VAL A O 1
ATOM 1295 N N . GLU A 1 161 ? 3.233 5.005 -13.919 1.00 76.19 161 GLU A N 1
ATOM 1296 C CA . GLU A 1 161 ? 4.554 5.366 -13.394 1.00 76.19 161 GLU A CA 1
ATOM 1297 C C . GLU A 1 161 ? 5.614 4.281 -13.636 1.00 76.19 161 GLU A C 1
ATOM 1299 O O . GLU A 1 161 ? 6.737 4.592 -14.042 1.00 76.19 161 GLU A O 1
ATOM 1304 N N . ASN A 1 162 ? 5.274 3.003 -13.450 1.00 75.06 162 ASN A N 1
ATOM 1305 C CA . ASN A 1 162 ? 6.265 1.924 -13.494 1.00 75.06 162 ASN A CA 1
ATOM 1306 C C . ASN A 1 162 ? 6.439 1.288 -14.879 1.00 75.06 162 ASN A C 1
ATOM 1308 O O . ASN A 1 162 ? 7.526 0.780 -15.175 1.00 75.06 162 ASN A O 1
ATOM 1312 N N . VAL A 1 163 ? 5.412 1.327 -15.732 1.00 73.19 163 VAL A N 1
ATOM 1313 C CA . VAL A 1 163 ? 5.449 0.822 -17.117 1.00 73.19 163 VAL A CA 1
ATOM 1314 C C . VAL A 1 163 ? 5.585 1.964 -18.129 1.00 73.19 163 VAL A C 1
ATOM 1316 O O . VAL A 1 163 ? 6.268 1.801 -19.139 1.00 73.19 163 VAL A O 1
ATOM 1319 N N . GLY A 1 164 ? 4.981 3.125 -17.859 1.00 58.97 164 GLY A N 1
ATOM 1320 C CA . GLY A 1 164 ? 4.952 4.275 -18.772 1.00 58.97 164 GLY A CA 1
ATOM 1321 C C . GLY A 1 164 ? 6.227 5.123 -18.810 1.00 58.97 164 GLY A C 1
ATOM 1322 O O . GLY A 1 164 ? 6.359 5.954 -19.703 1.00 58.97 164 GLY A O 1
ATOM 1323 N N . ALA A 1 165 ? 7.207 4.876 -17.934 1.00 53.88 165 ALA A N 1
ATOM 1324 C CA . ALA A 1 165 ? 8.504 5.572 -17.910 1.00 53.88 165 ALA A CA 1
ATOM 1325 C C . ALA A 1 165 ? 9.404 5.337 -19.152 1.00 53.88 165 ALA A C 1
ATOM 1327 O O . ALA A 1 165 ? 10.575 5.711 -19.140 1.00 53.88 165 ALA A O 1
ATOM 1328 N N . ILE A 1 166 ? 8.881 4.700 -20.206 1.00 48.22 166 ILE A N 1
ATOM 1329 C CA . ILE A 1 166 ? 9.552 4.496 -21.500 1.00 48.22 166 ILE A CA 1
ATOM 1330 C C . ILE A 1 166 ? 9.179 5.606 -22.502 1.00 48.22 166 ILE A C 1
ATOM 1332 O O . ILE A 1 166 ? 9.889 5.808 -23.483 1.00 48.22 166 ILE A O 1
ATOM 1336 N N . ASN A 1 167 ? 8.122 6.380 -22.239 1.00 43.72 167 ASN A N 1
ATOM 1337 C CA . ASN A 1 167 ? 7.655 7.426 -23.142 1.00 43.72 167 ASN A CA 1
ATOM 1338 C C . ASN A 1 167 ? 7.730 8.765 -22.402 1.00 43.72 167 ASN A C 1
ATOM 1340 O O . ASN A 1 167 ? 7.352 8.820 -21.233 1.00 43.72 167 ASN A O 1
ATOM 1344 N N . ASP A 1 168 ? 8.184 9.828 -23.070 1.00 48.62 168 ASP A N 1
ATOM 1345 C CA . ASP A 1 168 ? 8.208 11.2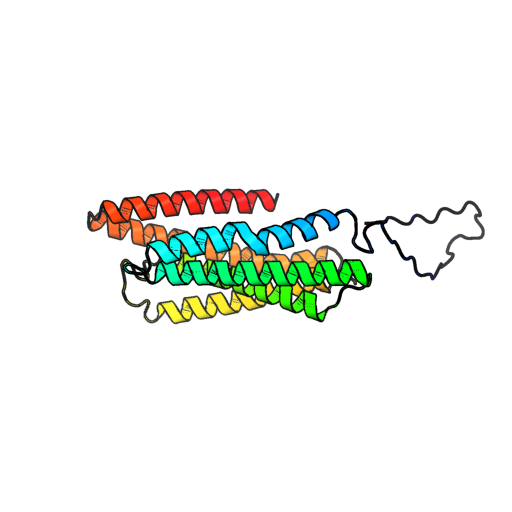18 -22.587 1.00 48.62 168 ASP A CA 1
ATOM 1346 C C . ASP A 1 168 ? 6.796 11.738 -22.247 1.00 48.62 168 ASP A C 1
ATOM 1348 O O . ASP A 1 168 ? 6.233 12.621 -22.899 1.00 48.62 168 ASP A O 1
ATOM 1352 N N . ILE A 1 169 ? 6.173 11.195 -21.202 1.00 52.66 169 ILE A N 1
ATOM 1353 C CA . ILE A 1 169 ? 4.991 11.779 -20.593 1.00 52.66 169 ILE A CA 1
ATOM 1354 C C . ILE A 1 169 ? 5.509 13.003 -19.848 1.00 52.66 169 ILE A C 1
ATOM 1356 O O . ILE A 1 169 ? 5.990 12.918 -18.717 1.00 52.66 169 ILE A O 1
ATOM 1360 N N . SER A 1 170 ? 5.447 14.143 -20.540 1.00 56.50 170 SER A N 1
ATOM 1361 C CA . SER A 1 170 ? 5.686 15.481 -20.002 1.00 56.50 170 SER A CA 1
ATOM 1362 C C . SER A 1 170 ? 5.190 15.555 -18.557 1.00 56.50 170 SER A C 1
ATOM 1364 O O . SER A 1 170 ? 4.053 15.168 -18.284 1.00 56.50 170 SER A O 1
ATOM 1366 N N . GLY A 1 171 ? 6.011 16.052 -17.626 1.00 60.12 171 GLY A N 1
ATOM 1367 C CA . GLY A 1 171 ? 5.708 16.057 -16.184 1.00 60.12 171 GLY A CA 1
ATOM 1368 C C . GLY A 1 171 ? 4.334 16.639 -15.804 1.00 60.12 171 GLY A C 1
ATOM 1369 O O . GLY A 1 171 ? 3.804 16.319 -14.742 1.00 60.12 171 GLY A O 1
ATOM 1370 N N . LYS A 1 172 ? 3.703 17.419 -16.696 1.00 61.59 172 LYS A N 1
ATOM 1371 C CA . LYS A 1 172 ? 2.307 17.875 -16.579 1.00 61.59 172 LYS A CA 1
ATOM 1372 C C . LYS A 1 172 ? 1.275 16.737 -16.632 1.00 61.59 172 LYS A C 1
ATOM 1374 O O . LYS A 1 172 ? 0.319 16.763 -15.865 1.00 61.59 172 LYS A O 1
ATOM 1379 N N . GLY A 1 173 ? 1.463 15.737 -17.497 1.00 67.56 173 GLY A N 1
ATOM 1380 C CA . GLY A 1 173 ? 0.580 14.570 -17.601 1.00 67.56 173 GLY A CA 1
ATOM 1381 C C . GLY A 1 173 ? 0.623 13.699 -16.346 1.00 67.56 173 GLY A C 1
ATOM 1382 O O . GLY A 1 173 ? -0.414 13.234 -15.881 1.00 67.56 173 GLY A O 1
ATOM 1383 N N . ARG A 1 174 ? 1.803 13.573 -15.725 1.00 69.88 174 ARG A N 1
ATOM 1384 C CA . ARG A 1 174 ? 1.972 12.883 -14.439 1.00 69.88 174 ARG A CA 1
ATOM 1385 C C . ARG A 1 174 ? 1.160 13.547 -13.325 1.00 69.88 174 ARG A C 1
ATOM 1387 O O . ARG A 1 174 ? 0.454 12.863 -12.591 1.00 69.88 174 ARG A O 1
ATOM 1394 N N . LEU A 1 175 ? 1.210 14.878 -13.237 1.00 73.06 175 LEU A N 1
ATOM 1395 C CA . LEU A 1 175 ? 0.477 15.635 -12.218 1.00 73.06 175 LEU A CA 1
ATOM 1396 C C . LEU A 1 175 ? -1.042 15.391 -12.295 1.00 73.06 175 LEU A C 1
ATOM 1398 O O . LEU A 1 175 ? -1.707 15.285 -11.267 1.00 73.06 175 LEU A O 1
ATOM 1402 N N . PHE A 1 176 ? -1.578 15.256 -13.513 1.00 79.12 176 PHE A N 1
ATOM 1403 C CA . PHE A 1 176 ? -3.002 15.015 -13.746 1.00 79.12 176 PHE A CA 1
ATOM 1404 C C . PHE A 1 176 ? -3.473 13.644 -13.236 1.00 79.12 176 PHE A C 1
ATOM 1406 O O . PHE A 1 176 ? -4.602 13.530 -12.770 1.00 79.12 176 PHE A O 1
ATOM 1413 N N . VAL A 1 177 ? -2.616 12.616 -13.279 1.00 76.25 177 VAL A N 1
ATOM 1414 C CA . VAL A 1 177 ? -2.948 11.263 -12.787 1.00 76.25 177 VAL A CA 1
ATOM 1415 C C . VAL A 1 177 ? -2.750 11.152 -11.270 1.00 76.25 177 VAL A C 1
ATOM 1417 O O . VAL A 1 177 ? -3.538 10.495 -10.593 1.00 76.25 177 VAL A O 1
ATOM 1420 N N . VAL A 1 178 ? -1.743 11.834 -10.714 1.00 82.62 178 VAL A N 1
ATOM 1421 C CA . VAL A 1 178 ? -1.458 11.826 -9.265 1.00 82.62 178 VAL A CA 1
ATOM 1422 C C . VAL A 1 178 ? -2.537 12.569 -8.470 1.00 82.62 178 VAL A C 1
ATOM 1424 O O . VAL A 1 178 ? -2.917 12.137 -7.381 1.00 82.62 178 VAL A O 1
ATOM 1427 N N . PHE A 1 179 ? -3.058 13.676 -9.006 1.00 83.88 179 PHE A N 1
ATOM 1428 C CA . PHE A 1 179 ? -3.974 14.555 -8.275 1.00 83.88 179 PHE A CA 1
ATOM 1429 C C . PHE A 1 179 ? -5.270 13.861 -7.793 1.00 83.88 179 PHE A C 1
ATOM 1431 O O . PHE A 1 179 ? -5.572 13.956 -6.602 1.00 83.88 179 PHE A O 1
ATOM 1438 N N . PRO A 1 180 ? -6.022 13.110 -8.627 1.00 85.19 180 PRO A N 1
ATOM 1439 C CA . PRO A 1 180 ? -7.208 12.379 -8.173 1.00 85.19 180 PRO A CA 1
ATOM 1440 C C . PRO A 1 180 ? -6.915 11.355 -7.072 1.00 85.19 180 PRO A C 1
ATOM 1442 O O . PRO A 1 180 ? -7.698 11.224 -6.131 1.00 85.19 180 PRO A O 1
ATOM 1445 N N . VAL A 1 181 ? -5.781 10.653 -7.162 1.00 85.81 181 VAL A N 1
ATOM 1446 C CA . VAL A 1 181 ? -5.374 9.662 -6.155 1.00 85.81 181 VAL A CA 1
ATOM 1447 C C . VAL A 1 181 ? -5.072 10.351 -4.824 1.00 85.81 181 VAL A C 1
ATOM 1449 O O . VAL A 1 181 ? -5.570 9.918 -3.789 1.00 85.81 181 VAL A O 1
ATOM 1452 N N . ALA A 1 182 ? -4.372 11.488 -4.842 1.00 87.19 182 ALA A N 1
ATOM 1453 C CA . ALA A 1 182 ? -4.101 12.275 -3.637 1.00 87.19 182 ALA A CA 1
ATOM 1454 C C . ALA A 1 182 ? -5.386 12.801 -2.961 1.00 87.19 182 ALA A C 1
ATOM 1456 O O . ALA A 1 182 ? -5.494 12.811 -1.732 1.00 87.19 182 ALA A O 1
ATOM 1457 N N . VAL A 1 183 ? -6.394 13.201 -3.745 1.00 88.62 183 VAL A N 1
ATOM 1458 C CA . VAL A 1 183 ? -7.704 13.614 -3.209 1.00 88.62 183 VAL A CA 1
ATOM 1459 C C . VAL A 1 183 ? -8.421 12.440 -2.534 1.00 88.62 183 VAL A C 1
ATOM 1461 O O . VAL A 1 183 ? -8.973 12.602 -1.441 1.00 88.62 183 VAL A O 1
ATOM 1464 N N . LEU A 1 184 ? -8.393 11.251 -3.145 1.00 88.19 184 LEU A N 1
ATOM 1465 C CA . LEU A 1 184 ? -8.952 10.037 -2.541 1.00 88.19 184 LEU A CA 1
ATOM 1466 C C . LEU A 1 184 ? -8.218 9.663 -1.244 1.00 88.19 184 LEU A C 1
ATOM 1468 O O . LEU A 1 184 ? -8.871 9.309 -0.260 1.00 88.19 184 LEU A O 1
ATOM 1472 N N . ASP A 1 185 ? -6.893 9.809 -1.202 1.00 86.56 185 ASP A N 1
ATOM 1473 C CA . ASP A 1 185 ? -6.072 9.585 -0.006 1.00 86.56 185 ASP A CA 1
ATOM 1474 C C . ASP A 1 185 ? -6.491 10.492 1.149 1.00 86.56 185 ASP A C 1
ATOM 1476 O O . ASP A 1 185 ? -6.784 10.013 2.250 1.00 86.56 185 ASP A O 1
ATOM 1480 N N . ALA A 1 186 ? -6.599 11.796 0.886 1.00 88.81 186 ALA A N 1
ATOM 1481 C CA . ALA A 1 186 ? -7.050 12.771 1.873 1.00 88.81 186 ALA A CA 1
ATOM 1482 C C . ALA A 1 186 ? -8.460 12.440 2.388 1.00 88.81 186 ALA A C 1
ATOM 1484 O O . ALA A 1 186 ? -8.716 12.476 3.596 1.00 88.81 186 ALA A O 1
ATOM 1485 N N . PHE A 1 187 ? -9.368 12.047 1.492 1.00 90.38 187 PHE A N 1
ATOM 1486 C CA . PHE A 1 187 ? -10.722 11.646 1.859 1.00 90.38 187 PHE A CA 1
ATOM 1487 C C . PHE A 1 187 ? -10.742 10.415 2.783 1.00 90.38 187 PHE A C 1
ATOM 1489 O O . PHE A 1 187 ? -11.439 10.423 3.803 1.00 90.38 187 PHE A O 1
ATOM 1496 N N . PHE A 1 188 ? -9.942 9.383 2.487 1.00 88.19 188 PHE A N 1
ATOM 1497 C CA . PHE A 1 188 ? -9.804 8.196 3.342 1.00 88.19 188 PHE A CA 1
ATOM 1498 C C . PHE A 1 188 ? -9.291 8.544 4.741 1.00 88.19 188 PHE A C 1
ATOM 1500 O O . PHE A 1 188 ? -9.817 8.037 5.739 1.00 88.19 188 PHE A O 1
ATOM 1507 N N . ILE A 1 189 ? -8.288 9.420 4.826 1.00 88.25 189 ILE A N 1
ATOM 1508 C CA . ILE A 1 189 ? -7.705 9.863 6.096 1.00 88.25 189 ILE A CA 1
ATOM 1509 C C . ILE A 1 189 ? -8.760 10.602 6.928 1.00 88.25 189 ILE A C 1
ATOM 1511 O O . ILE A 1 189 ? -9.024 10.220 8.072 1.00 88.25 189 ILE A O 1
ATOM 1515 N N . ILE A 1 190 ? -9.431 11.600 6.344 1.00 88.81 190 ILE A N 1
ATOM 1516 C CA . ILE A 1 190 ? -10.468 12.389 7.029 1.00 88.81 190 ILE A CA 1
ATOM 1517 C C . ILE A 1 190 ? -11.600 11.485 7.530 1.00 88.81 190 ILE A C 1
ATOM 1519 O O . ILE A 1 190 ? -12.042 11.613 8.679 1.00 88.81 190 ILE A O 1
ATOM 1523 N N . TRP A 1 191 ? -12.056 10.540 6.702 1.00 90.19 191 TRP A N 1
ATOM 1524 C CA . TRP A 1 191 ? -13.104 9.600 7.096 1.00 90.19 191 TRP A CA 1
ATOM 1525 C C . TRP A 1 191 ? -12.653 8.739 8.280 1.00 90.19 191 TRP A C 1
ATOM 1527 O O . TRP A 1 191 ? -13.396 8.588 9.260 1.00 90.19 191 TRP A O 1
ATOM 1537 N N . THR A 1 192 ? -11.439 8.195 8.211 1.00 89.19 192 THR A N 1
ATOM 1538 C CA . THR A 1 192 ? -10.856 7.339 9.250 1.00 89.19 192 THR A CA 1
ATOM 1539 C C . THR A 1 192 ? -10.821 8.062 10.592 1.00 89.19 192 THR A C 1
ATOM 1541 O O . THR A 1 192 ? -11.422 7.574 11.553 1.00 89.19 192 THR A O 1
ATOM 1544 N N . PHE A 1 193 ? -10.230 9.260 10.652 1.00 87.69 193 PHE A N 1
ATOM 1545 C CA . PHE A 1 193 ? -10.178 10.057 11.881 1.00 87.69 193 PHE A CA 1
ATOM 1546 C C . PHE A 1 193 ? -11.573 10.432 12.388 1.00 87.69 193 PHE A C 1
ATOM 1548 O O . PHE A 1 193 ? -11.865 10.262 13.569 1.00 87.69 193 PHE A O 1
ATOM 1555 N N . THR A 1 194 ? -12.484 10.841 11.501 1.00 87.31 194 THR A N 1
ATOM 1556 C CA . THR A 1 194 ? -13.870 11.167 11.882 1.00 87.31 194 THR A CA 1
ATOM 1557 C C . THR A 1 194 ? -14.594 9.960 12.488 1.00 87.31 194 THR A C 1
ATOM 1559 O O . THR A 1 194 ? -15.340 10.088 13.464 1.00 87.31 194 THR A O 1
ATOM 1562 N N . SER A 1 195 ? -14.390 8.768 11.923 1.00 87.00 195 SER A N 1
ATOM 1563 C CA . SER A 1 195 ? -14.971 7.521 12.440 1.00 87.00 195 SER A CA 1
ATOM 1564 C C . SER A 1 195 ? -14.368 7.151 13.788 1.00 87.00 195 SER A C 1
ATOM 1566 O O . SER A 1 195 ? -15.104 6.812 14.716 1.00 87.00 195 SER A O 1
ATOM 1568 N N . LEU A 1 196 ? -13.052 7.306 13.919 1.00 86.00 196 LEU A N 1
ATOM 1569 C CA . LEU A 1 196 ? -12.313 7.048 15.144 1.00 86.00 196 LEU A CA 1
ATOM 1570 C C . LEU A 1 196 ? -12.769 7.964 16.288 1.00 86.00 196 LEU A C 1
ATOM 1572 O O . LEU A 1 196 ? -13.101 7.467 17.364 1.00 86.00 196 LEU A O 1
ATOM 1576 N N . SER A 1 197 ? -12.897 9.273 16.047 1.00 86.44 197 SER A N 1
ATOM 1577 C CA . SER A 1 197 ? -13.411 10.241 17.027 1.00 86.44 197 SER A CA 1
ATOM 1578 C C . SER A 1 197 ? -14.840 9.912 17.467 1.00 86.44 197 SER A C 1
ATOM 1580 O O . SER A 1 197 ? -15.151 9.949 18.658 1.00 86.44 197 SER A O 1
ATOM 1582 N N . LYS A 1 198 ? -15.719 9.511 16.534 1.00 86.81 198 LYS A N 1
ATOM 1583 C CA . LYS A 1 198 ? -17.083 9.059 16.867 1.00 86.81 198 LYS A CA 1
ATOM 1584 C C . LYS A 1 198 ? -17.066 7.810 17.755 1.00 86.81 198 LYS A C 1
ATOM 1586 O O . LYS A 1 198 ? -17.885 7.707 18.671 1.00 86.81 198 LYS A O 1
ATOM 1591 N N . THR A 1 199 ? -16.164 6.865 17.496 1.00 84.56 199 THR A N 1
ATOM 1592 C CA . THR A 1 199 ? -16.009 5.643 18.298 1.00 84.56 199 THR A CA 1
ATOM 1593 C C . THR A 1 199 ? -15.440 5.951 19.686 1.00 84.56 199 THR A C 1
ATOM 1595 O O . THR A 1 199 ? -15.990 5.477 20.681 1.00 84.56 199 THR A O 1
ATOM 1598 N N . LEU A 1 200 ? -14.422 6.812 19.780 1.00 82.69 200 LEU A N 1
ATOM 1599 C CA . LEU A 1 200 ? -13.842 7.285 21.042 1.00 82.69 200 LEU A CA 1
ATOM 1600 C C . LEU A 1 200 ? -14.882 7.979 21.930 1.00 82.69 200 LEU A C 1
ATOM 1602 O O . LEU A 1 200 ? -15.031 7.600 23.090 1.00 82.69 200 LEU A O 1
ATOM 1606 N N . ASN A 1 201 ? -15.668 8.910 21.378 1.00 85.38 201 ASN A N 1
ATOM 1607 C CA . ASN A 1 201 ? -16.720 9.608 22.126 1.00 85.38 201 ASN A CA 1
ATOM 1608 C C . ASN A 1 201 ? -17.773 8.633 22.679 1.00 85.38 201 ASN A C 1
ATOM 1610 O O . ASN A 1 201 ? -18.194 8.746 23.831 1.00 85.38 201 ASN A O 1
ATOM 1614 N N . LYS A 1 202 ? -18.160 7.616 21.893 1.00 83.62 202 LYS A N 1
ATOM 1615 C CA . LYS A 1 202 ? -19.076 6.555 22.349 1.00 83.62 202 LYS A CA 1
ATOM 1616 C C . LYS A 1 202 ? -18.470 5.690 23.456 1.00 83.62 202 LYS A C 1
ATOM 1618 O O . LYS A 1 202 ? -19.182 5.313 24.383 1.00 83.62 202 LYS A O 1
ATOM 1623 N N . LEU A 1 203 ? -17.183 5.355 23.363 1.00 80.88 203 LEU A N 1
ATOM 1624 C CA . LEU A 1 203 ? -16.474 4.569 24.380 1.00 80.88 203 LEU A CA 1
ATOM 1625 C C . LEU A 1 203 ? -16.302 5.352 25.688 1.00 80.88 203 LEU A C 1
ATOM 1627 O O . LEU A 1 203 ? -16.475 4.776 26.763 1.00 80.88 203 LEU A O 1
ATOM 1631 N N . GLN A 1 204 ? -16.037 6.658 25.592 1.00 82.56 204 GLN A N 1
ATOM 1632 C CA . GLN A 1 204 ? -15.931 7.564 26.735 1.00 82.56 204 GLN A CA 1
ATOM 1633 C C . GLN A 1 204 ? -17.276 7.708 27.456 1.00 82.56 204 GLN A C 1
ATOM 1635 O O . GLN A 1 204 ? -17.332 7.556 28.675 1.00 82.56 204 GLN A O 1
ATOM 1640 N N . ALA A 1 205 ? -18.373 7.882 26.710 1.00 85.12 205 ALA A N 1
ATOM 1641 C CA . ALA A 1 205 ? -19.724 7.923 27.274 1.00 85.12 205 ALA A CA 1
ATOM 1642 C C . ALA A 1 205 ? -20.112 6.614 27.990 1.00 85.12 205 ALA A C 1
ATOM 1644 O O . ALA A 1 205 ? -20.826 6.637 28.987 1.00 85.12 205 ALA A O 1
ATOM 1645 N N . ARG A 1 206 ? -19.606 5.466 27.516 1.00 83.94 206 ARG A N 1
ATOM 1646 C CA . ARG A 1 206 ? -19.846 4.138 28.110 1.00 83.94 206 ARG A CA 1
ATOM 1647 C C . ARG A 1 206 ? -18.857 3.749 29.219 1.00 83.94 206 ARG A C 1
ATOM 1649 O O . ARG A 1 206 ? -18.927 2.623 29.698 1.00 83.94 206 ARG A O 1
ATOM 1656 N N . ARG A 1 207 ? -17.929 4.636 29.609 1.00 80.56 207 ARG A N 1
ATOM 1657 C CA . ARG A 1 207 ? -16.892 4.401 30.640 1.00 80.56 207 ARG A CA 1
ATOM 1658 C C . ARG A 1 207 ? -16.048 3.126 30.437 1.00 80.56 207 ARG A C 1
ATOM 1660 O O . ARG A 1 207 ? -15.548 2.548 31.397 1.00 80.56 207 ARG A O 1
ATOM 1667 N N . MET A 1 208 ? -15.825 2.691 29.193 1.00 77.56 208 MET A N 1
ATOM 1668 C CA . MET A 1 208 ? -14.980 1.518 28.908 1.00 77.56 208 MET A CA 1
ATOM 1669 C C . MET A 1 208 ? -13.493 1.898 28.830 1.00 77.56 208 MET A C 1
ATOM 1671 O O . MET A 1 208 ? -12.929 2.003 27.740 1.00 77.56 208 MET A O 1
ATOM 1675 N N . ALA A 1 209 ? -12.858 2.093 29.991 1.00 75.44 209 ALA A N 1
ATOM 1676 C CA . ALA A 1 209 ? -11.493 2.620 30.114 1.00 75.44 209 ALA A CA 1
ATOM 1677 C C . ALA A 1 209 ? -10.427 1.800 29.358 1.00 75.44 209 ALA A C 1
ATOM 1679 O O . ALA A 1 209 ? -9.627 2.375 28.624 1.00 75.44 209 ALA A O 1
ATOM 1680 N N . ALA A 1 210 ? -10.461 0.464 29.452 1.00 78.06 210 ALA A N 1
ATOM 1681 C CA . ALA A 1 210 ? -9.482 -0.403 28.783 1.00 78.06 210 ALA A CA 1
ATOM 1682 C C . ALA A 1 210 ? -9.540 -0.301 27.245 1.00 78.06 210 ALA A C 1
ATOM 1684 O O . ALA A 1 210 ? -8.513 -0.213 26.578 1.00 78.06 210 ALA A O 1
ATOM 1685 N N . LYS A 1 211 ? -10.748 -0.250 26.664 1.00 76.81 211 LYS A N 1
ATOM 1686 C CA . LYS A 1 211 ? -10.925 -0.090 25.208 1.00 76.81 211 LYS A CA 1
ATOM 1687 C C . LYS A 1 211 ? -10.552 1.320 24.750 1.00 76.81 211 LYS A C 1
ATOM 1689 O O . LYS A 1 211 ? -10.008 1.487 23.664 1.00 76.81 211 LYS A O 1
ATOM 1694 N N . LEU A 1 212 ? -10.826 2.329 25.572 1.00 77.19 212 LEU A N 1
ATOM 1695 C CA . LEU A 1 212 ? -10.497 3.719 25.269 1.00 77.19 212 LEU A CA 1
ATOM 1696 C C . LEU A 1 212 ? -8.979 3.951 25.203 1.00 77.19 212 LEU A C 1
ATOM 1698 O O . LEU A 1 212 ? -8.524 4.642 24.294 1.00 77.19 212 LEU A O 1
ATOM 1702 N N . ASP A 1 213 ? -8.199 3.340 26.100 1.00 81.50 213 ASP A N 1
ATOM 1703 C CA . ASP A 1 213 ? -6.733 3.444 26.080 1.00 81.50 213 ASP A CA 1
ATOM 1704 C C . ASP A 1 213 ? -6.124 2.854 24.795 1.00 81.50 213 ASP A C 1
ATOM 1706 O O . ASP A 1 213 ? -5.295 3.486 24.138 1.00 81.50 213 ASP A O 1
ATOM 1710 N N . ILE A 1 214 ? -6.619 1.690 24.359 1.00 81.75 214 ILE A N 1
ATOM 1711 C CA . ILE A 1 214 ? -6.200 1.055 23.099 1.00 81.75 214 ILE A CA 1
ATOM 1712 C C . ILE A 1 214 ? -6.482 1.974 21.900 1.00 81.75 214 ILE A C 1
ATOM 1714 O O . ILE A 1 214 ? -5.606 2.186 21.061 1.00 81.75 214 ILE A O 1
ATOM 1718 N N . TYR A 1 215 ? -7.679 2.564 21.825 1.00 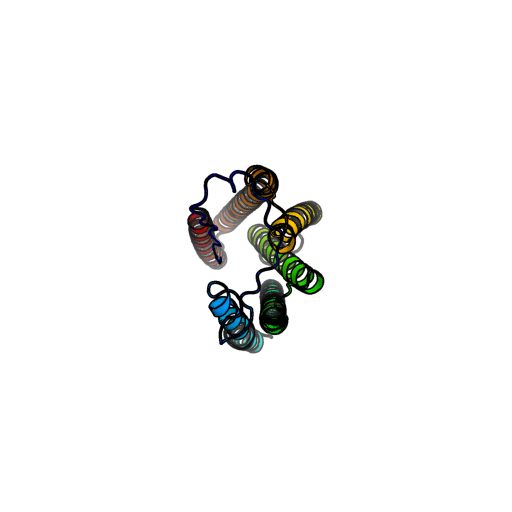79.50 215 TYR A N 1
ATOM 1719 C CA . TYR A 1 215 ? -8.048 3.457 20.721 1.00 79.50 215 TYR A CA 1
ATOM 1720 C C . TYR A 1 215 ? -7.269 4.784 20.740 1.00 79.50 215 TYR A C 1
ATOM 1722 O O . TYR A 1 215 ? -6.970 5.327 19.675 1.00 79.50 215 TYR A O 1
ATOM 1730 N N . ARG A 1 216 ? -6.879 5.302 21.914 1.00 79.69 216 ARG A N 1
ATOM 1731 C CA . ARG A 1 216 ? -5.983 6.470 22.013 1.00 79.69 216 ARG A CA 1
ATOM 1732 C C . ARG A 1 216 ? -4.590 6.164 21.472 1.00 79.69 216 ARG A C 1
ATOM 1734 O O . ARG A 1 216 ? -4.087 6.918 20.646 1.00 79.69 216 ARG A O 1
ATOM 1741 N N . LYS A 1 217 ? -4.000 5.033 21.870 1.00 85.31 217 LYS A N 1
ATOM 1742 C CA . LYS A 1 217 ? -2.703 4.576 21.338 1.00 85.31 217 LYS A CA 1
ATOM 1743 C C . LYS A 1 217 ? -2.755 4.387 19.822 1.00 85.31 217 LYS A C 1
ATOM 1745 O O . LYS A 1 217 ? -1.856 4.840 19.122 1.00 85.31 217 LYS A O 1
ATOM 1750 N N . PHE A 1 218 ? -3.842 3.806 19.314 1.00 83.31 218 PHE A N 1
ATOM 1751 C CA . PHE A 1 218 ? -4.083 3.673 17.877 1.00 83.31 218 PHE A CA 1
ATOM 1752 C C . PHE A 1 218 ? -4.185 5.032 17.162 1.00 83.31 218 PHE A C 1
ATOM 1754 O O . PHE A 1 218 ? -3.591 5.209 16.104 1.00 83.31 218 PHE A O 1
ATOM 1761 N N . THR A 1 219 ? -4.870 6.013 17.760 1.00 83.31 219 THR A N 1
ATOM 1762 C CA . THR A 1 219 ? -4.972 7.381 17.214 1.00 83.31 219 THR A CA 1
ATOM 1763 C C . THR A 1 219 ? -3.603 8.055 17.126 1.00 83.31 219 THR A C 1
ATOM 1765 O O . THR A 1 219 ? -3.277 8.637 16.095 1.00 83.31 219 THR A O 1
ATOM 1768 N N . ASN A 1 220 ? -2.781 7.941 18.173 1.00 86.06 220 ASN A N 1
ATOM 1769 C CA . ASN A 1 220 ? -1.427 8.499 18.178 1.00 86.06 220 ASN A CA 1
ATOM 1770 C C . ASN A 1 220 ? -0.541 7.829 17.119 1.00 86.06 220 ASN A C 1
ATOM 1772 O O . ASN A 1 220 ? 0.172 8.520 16.398 1.00 86.06 220 ASN A O 1
ATOM 1776 N N . ALA A 1 221 ? -0.620 6.501 16.983 1.00 86.25 221 ALA A N 1
ATOM 1777 C CA . ALA A 1 221 ? 0.113 5.771 15.951 1.00 86.25 221 ALA A CA 1
ATOM 1778 C C . ALA A 1 221 ? -0.311 6.194 14.532 1.00 86.25 221 ALA A C 1
ATOM 1780 O O . ALA A 1 221 ? 0.547 6.417 13.682 1.00 86.25 221 ALA A O 1
ATOM 1781 N N . LEU A 1 222 ? -1.617 6.365 14.286 1.00 84.06 222 LEU A N 1
ATOM 1782 C CA . LEU A 1 222 ? -2.127 6.872 13.009 1.00 84.06 222 LEU A CA 1
ATOM 1783 C C . LEU A 1 222 ? -1.661 8.303 12.721 1.00 84.06 222 LEU A C 1
ATOM 1785 O O . LEU A 1 222 ? -1.281 8.594 11.592 1.00 84.06 222 LEU A O 1
ATOM 1789 N N . ALA A 1 223 ? -1.669 9.191 13.719 1.00 84.94 223 ALA A N 1
ATOM 1790 C CA . ALA A 1 223 ? -1.206 10.567 13.551 1.00 84.94 223 ALA A CA 1
ATOM 1791 C C . ALA A 1 223 ? 0.279 10.620 13.169 1.00 84.94 223 ALA A C 1
ATOM 1793 O O . ALA A 1 223 ? 0.644 11.311 12.221 1.00 84.94 223 ALA A O 1
ATOM 1794 N N . VAL A 1 224 ? 1.119 9.835 13.851 1.00 87.06 224 VAL A N 1
ATOM 1795 C CA . VAL A 1 224 ? 2.543 9.703 13.517 1.00 87.06 224 VAL A CA 1
ATOM 1796 C C . VAL A 1 224 ? 2.716 9.166 12.095 1.00 87.06 224 VAL A C 1
ATOM 1798 O O . VAL A 1 224 ? 3.470 9.748 11.323 1.00 87.06 224 VAL A O 1
ATOM 1801 N N . ALA A 1 225 ? 1.980 8.117 11.715 1.00 83.88 225 ALA A N 1
ATOM 1802 C CA . ALA A 1 225 ? 2.055 7.552 10.369 1.00 83.88 225 ALA A CA 1
ATOM 1803 C C . ALA A 1 225 ? 1.705 8.579 9.277 1.00 83.88 225 ALA A C 1
ATOM 1805 O O . ALA A 1 225 ? 2.422 8.675 8.288 1.00 83.88 225 ALA A O 1
ATOM 1806 N N . VAL A 1 226 ? 0.657 9.388 9.474 1.00 82.94 226 VAL A N 1
ATOM 1807 C CA . VAL A 1 226 ? 0.270 10.440 8.517 1.00 82.94 226 VAL A CA 1
ATOM 1808 C C . VAL A 1 226 ? 1.325 11.541 8.420 1.00 82.94 226 VAL A C 1
ATOM 1810 O O . VAL A 1 226 ? 1.594 12.013 7.320 1.00 82.94 226 VAL A O 1
ATOM 1813 N N . ILE A 1 227 ? 1.950 11.932 9.536 1.00 83.00 227 ILE A N 1
ATOM 1814 C CA . ILE A 1 227 ? 3.038 12.922 9.528 1.00 83.00 227 ILE A CA 1
ATOM 1815 C C . ILE A 1 227 ? 4.236 12.397 8.730 1.00 83.00 227 ILE A C 1
ATOM 1817 O O . ILE A 1 227 ? 4.760 13.121 7.890 1.00 83.00 227 ILE A O 1
ATOM 1821 N N . PHE A 1 228 ? 4.634 11.139 8.947 1.00 81.25 228 PHE A N 1
ATOM 1822 C CA . PHE A 1 228 ? 5.713 10.515 8.177 1.00 81.25 228 PHE A CA 1
ATOM 1823 C C . PHE A 1 228 ? 5.376 10.435 6.685 1.00 81.25 228 PHE A C 1
ATOM 1825 O O . PHE A 1 228 ? 6.172 10.874 5.864 1.00 81.25 228 PHE A O 1
ATOM 1832 N N . SER A 1 229 ? 4.174 9.975 6.326 1.00 75.88 229 SER A N 1
ATOM 1833 C CA . SER A 1 229 ? 3.752 9.918 4.920 1.00 75.88 229 SER A CA 1
ATOM 1834 C C . SER A 1 229 ? 3.641 11.298 4.262 1.00 75.88 229 SER A C 1
ATOM 1836 O O . SER A 1 229 ? 3.874 11.419 3.065 1.00 75.88 229 SER A O 1
ATOM 1838 N N . GLY A 1 230 ? 3.283 12.339 5.019 1.00 68.12 230 GLY A N 1
ATOM 1839 C CA . GLY A 1 230 ? 3.258 13.716 4.524 1.00 68.12 230 GLY A CA 1
ATOM 1840 C C . GLY A 1 230 ? 4.653 14.308 4.317 1.00 68.12 230 GLY A C 1
ATOM 1841 O O . GLY A 1 230 ? 4.827 15.136 3.430 1.00 68.12 230 GLY A O 1
ATOM 1842 N N . LEU A 1 231 ? 5.641 13.869 5.103 1.00 69.25 231 LEU A N 1
ATOM 1843 C CA . LEU A 1 231 ? 7.037 14.282 4.956 1.00 69.25 231 LEU A CA 1
ATOM 1844 C C . LEU A 1 231 ? 7.690 13.664 3.713 1.00 69.25 231 LEU A C 1
ATOM 1846 O O . LEU A 1 231 ? 8.461 14.344 3.055 1.00 69.25 231 LEU A O 1
ATOM 1850 N N . ASP A 1 232 ? 7.343 12.422 3.360 1.00 57.16 232 ASP A N 1
ATOM 1851 C CA . ASP A 1 232 ? 7.835 11.759 2.137 1.00 57.16 232 ASP A CA 1
ATOM 1852 C C . ASP A 1 232 ? 7.348 12.434 0.832 1.00 57.16 232 ASP A C 1
ATOM 1854 O O . ASP A 1 232 ? 7.874 12.157 -0.246 1.00 57.16 232 ASP A O 1
ATOM 1858 N N . LEU A 1 233 ? 6.331 13.302 0.916 1.00 51.72 233 LEU A N 1
ATOM 1859 C CA . LEU A 1 233 ? 5.758 14.058 -0.206 1.00 51.72 233 LEU A CA 1
ATOM 1860 C C . LEU A 1 233 ? 6.381 15.458 -0.402 1.00 51.72 233 LEU A C 1
ATOM 1862 O O . LEU A 1 233 ? 6.036 16.122 -1.383 1.00 51.72 233 LEU A O 1
ATOM 1866 N N . LEU A 1 234 ? 7.250 15.903 0.516 1.00 43.03 234 LEU A N 1
ATOM 1867 C CA . LEU A 1 234 ? 7.965 17.192 0.513 1.00 43.03 234 LEU A CA 1
ATOM 1868 C C . LEU A 1 234 ? 9.406 17.027 0.014 1.00 43.03 234 LEU A C 1
ATOM 1870 O O . LEU A 1 234 ? 9.839 17.901 -0.771 1.00 43.03 234 LEU A O 1
#

Sequence (234 aa):
MYNLYFIHCDPNLEGLIIEGKTIWKNPTGYLPGRMAPLMKFYLFMSLVLLGFFWFCQYSRFWREVLPLQNCITLVIALGMFEMTLWYFDYAGFNDTGIRKTRITVWAVTFGTIKQTVARLIILMVSMGYGVVRPTLGGLTSKVILLGGTFFMASEVLEIVENVGAINDISGKGRLFVVFPVAVLDAFFIIWTFTSLSKTLNKLQARRMAAKLDIYRKFTNALAVAVIFSGLDLL

Foldseek 3Di:
DDDDDDDDDDPVCVPPDDDDDDQDADPQARFPPVCVVVLVVLVVLLPDDQLPVLVVVCVVCVPPDQPLSVLVNVLSVLSSVLSVLVNVQRVVCRHPVDRDLVSQLVSQLSVLVSVLSVLLSLQCVLLVDSHNDVDPPPVVVVSVVLSVVLSVLSSVLSSCVRVVPVDCPPVVNNCVSVVVNVVSVVVSLVSSVVSNVVVLVVCVVVVVVVVNVVSVVVVVVSVVVVVVVVVVVD

pLDDT: mean 78.97, std 10.44, range [43.03, 90.69]